Protein AF-A0A954EPR2-F1 (afdb_monomer_lite)

Secondary structure (DSSP, 8-state):
----SSPPPP----S-SSTT---GGGGSPPP---SGGGG--SS--TTSTTPPPPPS--GGGSPPTT-EEEEE-TT--------TTEEEEEEE-TTS-EEEEEEETT----SHHHHHHTT---HHHHHHHHHSTTS-HHHHHHHHHTTSEE----TTGGGTT-----EETTSPP--EEEE--BTTB--HHHHHHHHHHHHHTT-SEEEE---SS-HHHHHHHHHHH-SS-EEE-THHHHTTTS-GGG--HHHHHHHHHHHHHHT--EEEE-TT--GGGGGGGTT-SS----HHHHHHHHHHHHHTS--HHHHTHHHHHHHHHHHTPEEEE--TT--SSGGGTT-HHHHHHHHHHHHHHHHHHHTT-

Structure (mmCIF, N/CA/C/O backbone):
data_AF-A0A954EPR2-F1
#
_entry.id   AF-A0A954EPR2-F1
#
loop_
_atom_site.group_PDB
_atom_site.id
_atom_site.type_symbol
_atom_site.label_atom_id
_atom_site.label_alt_id
_atom_site.label_comp_id
_atom_site.label_asym_id
_atom_site.label_entity_id
_atom_site.label_seq_id
_atom_site.pdbx_PDB_ins_code
_atom_site.Cartn_x
_atom_site.Cartn_y
_atom_site.Cartn_z
_atom_site.occupancy
_atom_site.B_iso_or_equiv
_atom_site.auth_seq_id
_atom_site.auth_comp_id
_atom_site.auth_asym_id
_atom_site.auth_atom_id
_atom_site.pdbx_PDB_model_num
ATOM 1 N N . MET A 1 1 ? -5.528 -16.527 45.894 1.00 43.06 1 MET A N 1
ATOM 2 C CA . MET A 1 1 ? -4.876 -16.824 44.602 1.00 43.06 1 MET A CA 1
ATOM 3 C C . MET A 1 1 ? -5.993 -16.858 43.582 1.00 43.06 1 MET A C 1
ATOM 5 O O . MET A 1 1 ? -6.905 -17.649 43.762 1.00 43.06 1 MET A O 1
ATOM 9 N N . SER A 1 2 ? -6.037 -15.880 42.674 1.00 43.12 2 SER A N 1
ATOM 10 C CA . SER A 1 2 ? -7.168 -15.699 41.757 1.00 43.12 2 SER A CA 1
ATOM 11 C C . SER A 1 2 ? -7.299 -16.907 40.839 1.00 43.12 2 SER A C 1
ATOM 13 O O . SER A 1 2 ? -6.321 -17.266 40.184 1.00 43.12 2 SER A O 1
ATOM 15 N N . ASP A 1 3 ? -8.498 -17.472 40.802 1.00 49.91 3 ASP A N 1
ATOM 16 C CA . ASP A 1 3 ? -8.952 -18.542 39.918 1.00 49.91 3 ASP A CA 1
ATOM 17 C C . ASP A 1 3 ? -8.968 -18.045 38.461 1.00 49.91 3 ASP A C 1
ATOM 19 O O . ASP A 1 3 ? -9.997 -17.653 37.915 1.00 49.91 3 ASP A O 1
ATOM 23 N N . ARG A 1 4 ? -7.780 -17.892 37.865 1.00 53.66 4 ARG A N 1
ATOM 24 C CA . ARG A 1 4 ? -7.638 -17.531 36.452 1.00 53.66 4 ARG A CA 1
ATOM 25 C C . ARG A 1 4 ? -7.641 -18.823 35.646 1.00 53.66 4 ARG A C 1
ATOM 27 O O . ARG A 1 4 ? -6.789 -19.678 35.858 1.00 53.66 4 ARG A O 1
ATOM 34 N N . SER A 1 5 ? -8.555 -18.918 34.684 1.00 72.25 5 SER A N 1
ATOM 35 C CA . SER A 1 5 ? -8.658 -20.014 33.710 1.00 72.25 5 SER A CA 1
ATOM 36 C C . SER A 1 5 ? -7.506 -20.059 32.697 1.00 72.25 5 SER A C 1
ATOM 38 O O . SER A 1 5 ? -7.493 -20.919 31.821 1.00 72.25 5 SER A O 1
ATOM 40 N N . TYR A 1 6 ? -6.543 -19.141 32.797 1.00 52.25 6 TYR A N 1
ATOM 41 C CA . TYR A 1 6 ? -5.406 -19.032 31.896 1.00 52.25 6 TYR A CA 1
ATOM 42 C C . TYR A 1 6 ? -4.107 -18.831 32.679 1.00 52.25 6 TYR A C 1
ATOM 44 O O . TYR A 1 6 ? -4.022 -18.022 33.609 1.00 52.25 6 TYR A O 1
ATOM 52 N N . ASN A 1 7 ? -3.070 -19.553 32.260 1.00 68.56 7 ASN A N 1
ATOM 53 C CA . ASN A 1 7 ? -1.699 -19.257 32.645 1.00 68.56 7 ASN A CA 1
ATOM 54 C C . ASN A 1 7 ? -1.190 -18.141 31.735 1.00 68.56 7 ASN A C 1
ATOM 56 O O . ASN A 1 7 ? -1.288 -18.249 30.513 1.00 68.56 7 ASN A O 1
ATOM 60 N N . LEU A 1 8 ? -0.648 -17.069 32.317 1.00 52.69 8 LEU A N 1
ATOM 61 C CA . LEU A 1 8 ? 0.082 -16.089 31.520 1.00 52.69 8 LEU A CA 1
ATOM 62 C C . LEU A 1 8 ? 1.270 -16.804 30.856 1.00 52.69 8 LEU A C 1
ATOM 64 O O . LEU A 1 8 ? 1.920 -17.614 31.530 1.00 52.69 8 LEU A O 1
ATOM 68 N N . PRO A 1 9 ? 1.575 -16.522 29.576 1.00 52.75 9 PRO A N 1
ATOM 69 C CA . PRO A 1 9 ? 2.817 -16.994 28.987 1.00 52.75 9 PRO A CA 1
ATOM 70 C C . PRO A 1 9 ? 3.978 -16.558 29.890 1.00 52.75 9 PRO A C 1
ATOM 72 O O . PRO A 1 9 ? 3.888 -15.495 30.522 1.00 52.75 9 PRO A O 1
ATOM 75 N N . PRO A 1 10 ? 5.045 -17.369 30.010 1.00 60.06 10 PRO A N 1
ATOM 76 C CA . PRO A 1 10 ? 6.206 -16.971 30.792 1.00 60.06 10 PRO A CA 1
ATOM 77 C C . PRO A 1 10 ? 6.622 -15.568 30.343 1.00 60.06 10 PRO A C 1
ATOM 79 O O . PRO A 1 10 ? 6.655 -15.305 29.139 1.00 60.06 10 PRO A O 1
ATOM 82 N N . LEU A 1 11 ? 6.885 -14.665 31.300 1.00 52.88 11 LEU A N 1
ATOM 83 C CA . LEU A 1 11 ? 7.509 -13.370 31.011 1.00 52.88 11 LEU A CA 1
ATOM 84 C C . LEU A 1 11 ? 8.658 -13.658 30.057 1.00 52.88 11 LEU A C 1
ATOM 86 O O . LEU A 1 11 ? 9.550 -14.422 30.436 1.00 52.88 11 LEU A O 1
ATOM 90 N N . GLY A 1 12 ? 8.543 -13.154 28.821 1.00 50.31 12 GLY A N 1
ATOM 91 C CA . GLY A 1 12 ? 9.412 -13.547 27.719 1.00 50.31 12 GLY A CA 1
ATOM 92 C C . GLY A 1 12 ? 10.843 -13.546 28.218 1.00 50.31 12 GLY A C 1
ATOM 93 O O . GLY A 1 12 ? 11.347 -12.498 28.626 1.00 50.31 12 GLY A O 1
ATOM 94 N N . GLN A 1 13 ? 11.461 -14.729 28.296 1.00 48.12 13 GLN A N 1
ATOM 95 C CA . GLN A 1 13 ? 12.874 -14.766 28.621 1.00 48.12 13 GLN A CA 1
ATOM 96 C C . GLN A 1 13 ? 13.561 -13.918 27.561 1.00 48.12 13 GLN A C 1
ATOM 98 O O . GLN A 1 13 ? 13.267 -14.054 26.372 1.00 48.12 13 GLN A O 1
ATOM 103 N N . ASN A 1 14 ? 14.394 -12.984 28.016 1.00 47.38 14 ASN A N 1
ATOM 104 C CA . ASN A 1 14 ? 15.185 -12.139 27.141 1.00 47.38 14 ASN A CA 1
ATOM 105 C C . ASN A 1 14 ? 15.824 -13.036 26.061 1.00 47.38 14 ASN A C 1
ATOM 107 O O . ASN A 1 14 ? 16.575 -13.938 26.443 1.00 47.38 14 ASN A O 1
ATOM 111 N N . PRO A 1 15 ? 15.528 -12.839 24.759 1.00 48.94 15 PRO A N 1
ATOM 112 C CA . PRO A 1 15 ? 16.002 -13.741 23.711 1.00 48.94 15 PRO A CA 1
ATOM 113 C C . PRO A 1 15 ? 17.533 -13.839 23.671 1.00 48.94 15 PRO A C 1
ATOM 115 O O . PRO A 1 15 ? 18.048 -14.851 23.218 1.00 48.94 15 PRO A O 1
ATOM 118 N N . SER A 1 16 ? 18.249 -12.830 24.192 1.00 45.00 16 SER A N 1
ATOM 119 C CA . SER A 1 16 ? 19.454 -12.909 25.039 1.00 45.00 16 SER A CA 1
ATOM 120 C C . SER A 1 16 ? 20.051 -11.495 25.167 1.00 45.00 16 SER A C 1
ATOM 122 O O . SER A 1 16 ? 19.953 -10.694 24.243 1.00 45.00 16 SER A O 1
ATOM 124 N N . SER A 1 17 ? 20.735 -11.175 26.272 1.00 49.69 17 SER A N 1
ATOM 125 C CA . SER A 1 17 ? 21.516 -9.928 26.422 1.00 49.69 17 SER A CA 1
ATOM 126 C C . SER A 1 17 ? 22.938 -10.015 25.844 1.00 49.69 17 SER A C 1
ATOM 128 O O . SER A 1 17 ? 23.772 -9.148 26.096 1.00 49.69 17 SER A O 1
ATOM 130 N N . THR A 1 18 ? 23.247 -11.098 25.136 1.00 53.88 18 THR A N 1
ATOM 131 C CA . THR A 1 18 ? 24.548 -11.376 24.522 1.00 53.88 18 THR A CA 1
ATOM 132 C C . THR A 1 18 ? 24.428 -11.389 23.001 1.00 53.88 18 THR A C 1
ATOM 134 O O . THR A 1 18 ? 23.374 -11.721 22.458 1.00 53.88 18 THR A O 1
ATOM 137 N N . ALA A 1 19 ? 25.523 -11.078 22.303 1.00 50.53 19 ALA A N 1
ATOM 138 C CA . ALA A 1 19 ? 25.584 -11.076 20.838 1.00 50.53 19 ALA A CA 1
ATOM 139 C C . ALA A 1 19 ? 25.282 -12.447 20.190 1.00 50.53 19 ALA A C 1
ATOM 141 O O . ALA A 1 19 ? 25.015 -12.506 18.997 1.00 50.53 19 ALA A O 1
ATOM 142 N N . ALA A 1 20 ? 25.308 -13.536 20.969 1.00 52.31 20 ALA A N 1
ATOM 143 C CA . ALA A 1 20 ? 24.961 -14.892 20.539 1.00 52.31 20 ALA A CA 1
ATOM 144 C C . ALA A 1 20 ? 23.462 -15.229 20.703 1.00 52.31 20 ALA A C 1
ATOM 146 O O . ALA A 1 20 ? 23.049 -16.352 20.424 1.00 52.31 20 ALA A O 1
ATOM 147 N N . GLY A 1 21 ? 22.653 -14.284 21.192 1.00 47.12 21 GLY A N 1
ATOM 148 C CA . GLY A 1 21 ? 21.218 -14.465 21.379 1.00 47.12 21 GLY A CA 1
ATOM 149 C C . GLY A 1 21 ? 20.458 -14.532 20.072 1.00 47.12 21 GLY A C 1
ATOM 150 O O . GLY A 1 21 ? 20.539 -13.610 19.261 1.00 47.12 21 GLY A O 1
ATOM 151 N N . THR A 1 22 ? 19.680 -15.592 19.887 1.00 48.22 22 THR A N 1
ATOM 152 C CA . THR A 1 22 ? 18.808 -15.726 18.729 1.00 48.22 22 THR A CA 1
ATOM 153 C C . THR A 1 22 ? 17.610 -14.783 18.872 1.00 48.22 22 THR A C 1
ATOM 155 O O . THR A 1 22 ? 16.728 -14.969 19.706 1.00 48.22 22 THR A O 1
ATOM 158 N N . THR A 1 23 ? 17.566 -13.731 18.055 1.00 46.56 23 THR A N 1
ATOM 159 C CA . THR A 1 23 ? 16.334 -12.955 17.841 1.00 46.56 23 THR A CA 1
ATOM 160 C C . THR A 1 23 ? 15.513 -13.644 16.747 1.00 46.56 23 THR A C 1
ATOM 162 O O . THR A 1 23 ? 16.101 -14.266 15.872 1.00 46.56 23 THR A O 1
ATOM 165 N N . PRO A 1 24 ? 14.178 -13.547 16.691 1.00 46.62 24 PRO A N 1
ATOM 166 C CA . PRO A 1 24 ? 13.404 -14.140 15.590 1.00 46.62 24 PRO A CA 1
ATOM 167 C C . PRO A 1 24 ? 13.909 -13.757 14.180 1.00 46.62 24 PRO A C 1
ATOM 169 O O . PRO A 1 24 ? 13.748 -14.522 13.235 1.00 46.62 24 PRO A O 1
ATOM 172 N N . GLY A 1 25 ? 14.600 -12.615 14.044 1.00 45.09 25 GLY A N 1
ATOM 173 C CA . GLY A 1 25 ? 15.249 -12.179 12.804 1.00 45.09 25 GLY A CA 1
ATOM 174 C C . GLY A 1 25 ? 16.546 -12.910 12.425 1.00 45.09 25 GLY A C 1
ATOM 175 O O . GLY A 1 25 ? 16.956 -12.819 11.273 1.00 45.09 25 GLY A O 1
ATOM 176 N N . CYS A 1 26 ? 17.190 -13.657 13.329 1.00 47.97 26 CYS A N 1
ATOM 177 C CA . CYS A 1 26 ? 18.435 -14.381 13.022 1.00 47.97 26 CYS A CA 1
ATOM 178 C C . CYS A 1 26 ? 18.228 -15.682 12.230 1.00 47.97 26 CYS A C 1
ATOM 180 O O . CYS A 1 26 ? 19.197 -16.315 11.826 1.00 47.97 26 CYS A O 1
ATOM 182 N N . PHE A 1 27 ? 16.972 -16.048 11.975 1.00 51.91 27 PHE A N 1
ATOM 183 C CA . PHE A 1 27 ? 16.603 -17.236 11.215 1.00 51.91 27 PHE A CA 1
ATOM 184 C C . PHE A 1 27 ? 16.180 -16.938 9.771 1.00 51.91 27 PHE A C 1
ATOM 186 O O . PHE A 1 27 ? 15.892 -17.873 9.029 1.00 51.91 27 PHE A O 1
ATOM 193 N N . ALA A 1 28 ? 16.104 -15.667 9.365 1.00 60.56 28 ALA A N 1
ATOM 194 C CA . ALA A 1 28 ? 15.714 -15.303 8.009 1.00 60.56 28 ALA A CA 1
ATOM 195 C C . ALA A 1 28 ? 16.935 -15.295 7.080 1.00 60.56 28 ALA A C 1
ATOM 197 O O . ALA A 1 28 ? 17.893 -14.558 7.315 1.00 60.56 28 ALA A O 1
ATOM 198 N N . ASN A 1 29 ? 16.878 -16.062 5.989 1.00 67.69 29 ASN A N 1
ATOM 199 C CA . ASN A 1 29 ? 17.878 -15.964 4.926 1.00 67.69 29 ASN A CA 1
ATOM 200 C C . ASN A 1 29 ? 17.974 -14.529 4.386 1.00 67.69 29 ASN A C 1
ATOM 202 O O . ASN A 1 29 ? 16.982 -13.784 4.354 1.00 67.69 29 ASN A O 1
ATOM 206 N N . ALA A 1 30 ? 19.163 -14.156 3.904 1.00 73.56 30 ALA A N 1
ATOM 207 C CA . ALA A 1 30 ? 19.330 -12.945 3.107 1.00 73.56 30 ALA A CA 1
ATOM 208 C C . ALA A 1 30 ? 18.330 -12.944 1.930 1.00 73.56 30 ALA A C 1
ATOM 210 O O . ALA A 1 30 ? 18.002 -14.016 1.412 1.00 73.56 30 ALA A O 1
ATOM 211 N N . PRO A 1 31 ? 17.806 -11.776 1.518 1.00 77.88 31 PRO A N 1
ATOM 212 C CA . PRO A 1 31 ? 16.917 -11.708 0.365 1.00 77.88 31 PRO A CA 1
ATOM 213 C C . PRO A 1 31 ? 17.643 -12.220 -0.886 1.00 77.88 31 PRO A C 1
ATOM 215 O O . PRO A 1 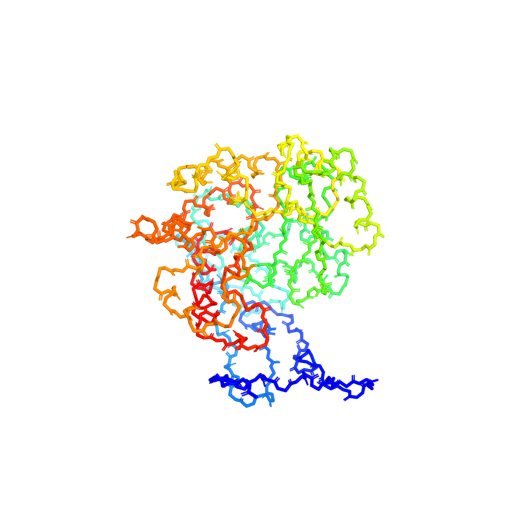31 ? 18.770 -11.812 -1.171 1.00 77.88 31 PRO A O 1
ATOM 218 N N . GLN A 1 32 ? 16.989 -13.097 -1.646 1.00 86.06 32 GLN A N 1
ATOM 219 C CA . GLN A 1 32 ? 17.457 -13.497 -2.969 1.00 86.06 32 GLN A CA 1
ATOM 220 C C . GLN A 1 32 ? 16.925 -12.494 -3.994 1.00 86.06 32 GLN A C 1
ATOM 222 O O . GLN A 1 32 ? 15.725 -12.447 -4.248 1.00 86.06 32 GLN A O 1
ATOM 227 N N . ILE A 1 33 ? 17.816 -11.684 -4.565 1.00 88.75 33 ILE A N 1
ATOM 228 C CA . ILE A 1 33 ? 17.453 -10.680 -5.570 1.00 88.75 33 ILE A CA 1
ATOM 229 C C . ILE A 1 33 ? 17.433 -11.362 -6.938 1.00 88.75 33 ILE A C 1
ATOM 231 O O . ILE A 1 33 ? 18.482 -11.582 -7.544 1.00 88.75 33 ILE A O 1
ATOM 235 N N . ALA A 1 34 ? 16.240 -11.716 -7.402 1.00 89.00 34 ALA A N 1
ATOM 236 C CA . ALA A 1 34 ? 16.017 -12.334 -8.703 1.00 89.00 34 ALA A CA 1
ATOM 237 C C . ALA A 1 34 ? 14.604 -12.001 -9.208 1.00 89.00 34 ALA A C 1
ATOM 239 O O . ALA A 1 34 ? 13.672 -11.914 -8.401 1.00 89.00 34 ALA A O 1
ATOM 240 N N . PRO A 1 35 ? 14.406 -11.831 -10.525 1.00 86.44 35 PRO A N 1
ATOM 241 C CA . PRO A 1 35 ? 13.080 -11.584 -11.068 1.00 86.44 35 PRO A CA 1
ATOM 242 C C . PRO A 1 35 ? 12.131 -12.763 -10.817 1.00 86.44 35 PRO A C 1
ATOM 244 O O . PRO A 1 35 ? 12.538 -13.914 -10.650 1.00 86.44 35 PRO A O 1
ATOM 247 N N . GLY A 1 36 ? 10.831 -12.467 -10.794 1.00 84.69 36 GLY A N 1
ATOM 248 C CA . GLY A 1 36 ? 9.792 -13.494 -10.753 1.00 84.69 36 GLY A CA 1
ATOM 249 C C . GLY A 1 36 ? 9.893 -14.423 -9.540 1.00 84.69 36 GLY A C 1
ATOM 250 O O . GLY A 1 36 ? 10.181 -13.990 -8.425 1.00 84.69 36 GLY A O 1
ATOM 251 N N . VAL A 1 37 ? 9.604 -15.705 -9.751 1.00 85.38 37 VAL A N 1
ATOM 252 C CA . VAL A 1 37 ? 9.431 -16.704 -8.687 1.00 85.38 37 VAL A CA 1
ATOM 253 C C . VAL A 1 37 ? 10.751 -17.020 -7.976 1.00 85.38 37 VAL A C 1
ATOM 255 O O . VAL A 1 37 ? 10.728 -17.363 -6.800 1.00 85.38 37 VAL A O 1
ATOM 258 N N . GLU A 1 38 ? 11.911 -16.835 -8.605 1.00 87.06 38 GLU A N 1
ATOM 259 C CA . GLU A 1 38 ? 13.212 -17.105 -7.971 1.00 87.06 38 GLU A CA 1
ATOM 260 C C . GLU A 1 38 ? 13.544 -16.140 -6.823 1.00 87.06 38 GLU A C 1
ATOM 262 O O . GLU A 1 38 ? 14.226 -16.522 -5.876 1.00 87.06 38 GLU A O 1
ATOM 267 N N . GLY A 1 39 ? 12.992 -14.922 -6.831 1.00 84.25 39 GLY A N 1
ATOM 268 C CA . GLY A 1 39 ? 13.126 -13.965 -5.724 1.00 84.25 39 GLY A CA 1
ATOM 269 C C . GLY A 1 39 ? 12.098 -14.129 -4.593 1.00 84.25 39 GLY A C 1
ATOM 270 O O . GLY A 1 39 ? 12.036 -13.297 -3.692 1.00 84.25 39 GLY A O 1
ATOM 271 N N . ARG A 1 40 ? 11.257 -15.176 -4.607 1.00 81.50 40 ARG A N 1
ATOM 272 C CA . ARG A 1 40 ? 10.108 -15.363 -3.685 1.00 81.50 40 ARG A CA 1
ATOM 273 C C . ARG A 1 40 ? 10.440 -15.495 -2.194 1.00 81.50 40 ARG A C 1
ATOM 275 O O . ARG A 1 40 ? 9.525 -15.551 -1.376 1.00 81.50 40 ARG A O 1
ATOM 282 N N . TYR A 1 41 ? 11.713 -15.591 -1.824 1.00 75.44 41 TYR A N 1
ATOM 283 C CA . TYR A 1 41 ? 12.172 -15.947 -0.477 1.00 75.44 41 TYR A CA 1
ATOM 284 C C . TYR A 1 41 ? 12.057 -14.783 0.519 1.00 75.44 41 TYR A C 1
ATOM 286 O O . TYR A 1 41 ? 13.036 -14.332 1.116 1.00 75.44 41 TYR A O 1
ATOM 294 N N . THR A 1 42 ? 10.840 -14.276 0.717 1.00 61.69 42 THR A N 1
ATOM 295 C CA . THR A 1 42 ? 10.574 -13.141 1.601 1.00 61.69 42 THR A CA 1
ATOM 296 C C . THR A 1 42 ? 10.701 -13.536 3.076 1.00 61.69 42 THR A C 1
ATOM 298 O O . THR A 1 42 ? 11.315 -12.807 3.834 1.00 61.69 42 THR A O 1
ATOM 301 N N . PHE A 1 43 ? 10.283 -14.725 3.503 1.00 59.91 43 PHE A N 1
ATOM 302 C CA . PHE A 1 43 ? 10.531 -15.209 4.870 1.00 59.91 43 PHE A CA 1
ATOM 303 C C . PHE A 1 43 ? 10.821 -16.707 4.856 1.00 59.91 43 PHE A C 1
ATOM 305 O O . PHE A 1 43 ? 9.941 -17.522 5.100 1.00 59.91 43 PHE A O 1
ATOM 312 N N . SER A 1 44 ? 12.063 -17.086 4.558 1.00 55.66 44 SER A N 1
ATOM 313 C CA . SER A 1 44 ? 12.506 -18.466 4.750 1.00 55.66 44 SER A CA 1
ATOM 314 C C . SER A 1 44 ? 13.383 -18.543 5.993 1.00 55.66 44 SER A C 1
ATOM 316 O O . SER A 1 44 ? 14.490 -17.998 5.999 1.00 55.66 44 SER A O 1
ATOM 318 N N . SER A 1 45 ? 12.889 -19.247 7.009 1.00 61.50 45 SER A N 1
ATOM 319 C CA . SER A 1 45 ? 13.751 -19.957 7.945 1.00 61.50 45 SER A CA 1
ATOM 320 C C . SER A 1 45 ? 13.709 -21.433 7.562 1.00 61.50 45 SER A C 1
ATOM 322 O O . SER A 1 45 ? 12.826 -22.145 8.041 1.00 61.50 45 SER A O 1
ATOM 324 N N . PRO A 1 46 ? 14.601 -21.891 6.662 1.00 56.41 46 PRO A N 1
ATOM 325 C CA . PRO A 1 46 ? 14.597 -23.284 6.209 1.00 56.41 46 PRO A CA 1
ATOM 326 C C . PRO A 1 46 ? 14.809 -24.271 7.368 1.00 56.41 46 PRO A C 1
ATOM 328 O O . PRO A 1 46 ? 14.439 -25.436 7.263 1.00 56.41 46 PRO A O 1
ATOM 331 N N . ASP A 1 47 ? 15.349 -23.785 8.489 1.00 57.66 47 ASP A N 1
ATOM 332 C CA . ASP A 1 47 ? 15.670 -24.584 9.667 1.00 57.66 47 ASP A CA 1
ATOM 333 C C . ASP A 1 47 ? 14.559 -24.600 10.729 1.00 57.66 47 ASP A C 1
ATOM 335 O O . ASP A 1 47 ? 14.718 -25.266 11.752 1.00 57.66 47 ASP A O 1
ATOM 339 N N . THR A 1 48 ? 13.441 -23.884 10.534 1.00 61.47 48 THR A N 1
ATOM 340 C CA . THR A 1 48 ? 12.329 -23.893 11.500 1.00 61.47 48 THR A CA 1
ATOM 341 C C . THR A 1 48 ? 11.344 -25.022 11.165 1.00 61.47 48 THR A C 1
ATOM 343 O O . THR A 1 48 ? 10.649 -24.944 10.146 1.00 61.47 48 THR A O 1
ATOM 346 N N . PRO A 1 49 ? 11.221 -26.065 12.012 1.00 60.03 49 PRO A N 1
ATOM 347 C CA . PRO A 1 49 ? 10.305 -27.173 11.760 1.00 60.03 49 PRO A CA 1
ATOM 348 C C . PRO A 1 49 ? 8.856 -26.693 11.627 1.00 60.03 49 PRO A C 1
ATOM 350 O O . PRO A 1 49 ? 8.357 -25.969 12.485 1.00 60.03 49 PRO A O 1
ATOM 353 N N . GLY A 1 50 ? 8.169 -27.129 10.569 1.00 67.06 50 GLY A N 1
ATOM 354 C CA . GLY A 1 50 ? 6.766 -26.784 10.326 1.00 67.06 50 GLY A CA 1
ATOM 355 C C . GLY A 1 50 ? 6.534 -25.424 9.660 1.00 67.06 50 GLY A C 1
ATOM 356 O O . GLY A 1 50 ? 5.374 -25.057 9.475 1.00 67.06 50 GLY A O 1
ATOM 357 N N . MET A 1 51 ? 7.588 -24.692 9.272 1.00 68.00 51 MET A N 1
ATOM 358 C CA . MET A 1 51 ? 7.415 -23.514 8.420 1.00 68.00 51 MET A CA 1
ATOM 359 C C . MET A 1 51 ? 6.882 -23.922 7.040 1.00 68.00 51 MET A C 1
ATOM 361 O O . MET A 1 51 ? 7.381 -24.888 6.458 1.00 68.00 51 MET A O 1
ATOM 365 N N . PRO A 1 52 ? 5.882 -23.205 6.501 1.00 69.62 52 PRO A N 1
ATOM 366 C CA . PRO A 1 52 ? 5.413 -23.440 5.146 1.00 69.62 52 PRO A CA 1
ATOM 367 C C . PRO A 1 52 ? 6.506 -23.098 4.130 1.00 69.62 52 PRO A C 1
ATOM 369 O O . PRO A 1 52 ? 7.307 -22.182 4.333 1.00 69.62 52 PRO A O 1
ATOM 372 N N . GLU A 1 53 ? 6.500 -23.821 3.012 1.00 76.19 53 GLU A N 1
ATOM 373 C CA . GLU A 1 53 ? 7.369 -23.517 1.878 1.00 76.19 53 GLU A CA 1
ATOM 374 C C . GLU A 1 53 ? 7.084 -22.108 1.324 1.00 76.19 53 GLU A C 1
ATOM 376 O O . GLU A 1 53 ? 5.933 -21.652 1.349 1.00 76.19 53 GLU A O 1
ATOM 381 N N . PRO A 1 54 ? 8.098 -21.414 0.776 1.00 79.06 54 PRO A N 1
ATOM 382 C CA . PRO A 1 54 ? 7.893 -20.150 0.082 1.00 79.06 54 PRO A CA 1
ATOM 383 C C . PRO A 1 54 ? 6.851 -20.279 -1.037 1.00 79.06 54 PRO A C 1
ATOM 385 O O . PRO A 1 54 ? 6.884 -21.227 -1.825 1.00 79.06 54 PRO A O 1
ATOM 388 N N . SER A 1 55 ? 5.958 -19.291 -1.142 1.00 82.81 55 SER A N 1
ATOM 389 C CA . SER A 1 55 ? 4.913 -19.248 -2.174 1.00 82.81 55 SER A CA 1
ATOM 390 C C . SER A 1 55 ? 5.504 -19.377 -3.576 1.00 82.81 55 SER A C 1
ATOM 392 O O . SER A 1 55 ? 6.313 -18.549 -3.985 1.00 82.81 55 SER A O 1
ATOM 394 N N . SER A 1 56 ? 5.036 -20.350 -4.359 1.00 86.81 56 SER A N 1
ATOM 395 C CA . SER A 1 56 ? 5.386 -20.467 -5.781 1.00 86.81 56 SER A CA 1
ATOM 396 C C . SER A 1 56 ? 4.790 -19.358 -6.653 1.00 86.81 56 SER A C 1
ATOM 398 O O . SER A 1 56 ? 5.132 -19.272 -7.829 1.00 86.81 56 SER A O 1
ATOM 400 N N . LYS A 1 57 ? 3.911 -18.524 -6.087 1.00 89.75 57 LYS A N 1
ATOM 401 C CA . LYS A 1 57 ? 3.258 -17.406 -6.766 1.00 89.75 57 LYS A CA 1
ATOM 402 C C . LYS A 1 57 ? 3.888 -16.068 -6.396 1.00 89.75 57 LYS A C 1
ATOM 404 O O . LYS A 1 57 ? 4.322 -15.865 -5.260 1.00 89.75 57 LYS A O 1
ATOM 409 N N . THR A 1 58 ? 3.847 -15.139 -7.340 1.00 91.50 58 THR A N 1
ATOM 410 C CA . THR A 1 58 ? 4.203 -13.721 -7.196 1.00 91.50 58 THR A CA 1
ATOM 411 C C . THR A 1 58 ? 3.081 -12.852 -7.759 1.00 91.50 58 THR A C 1
ATOM 413 O O . THR A 1 58 ? 2.105 -13.373 -8.295 1.00 91.50 58 THR A O 1
ATOM 416 N N . ALA A 1 59 ? 3.224 -11.526 -7.732 1.00 94.31 59 ALA A N 1
ATOM 417 C CA . ALA A 1 59 ? 2.256 -10.650 -8.388 1.00 94.31 59 ALA A CA 1
ATOM 418 C C . ALA A 1 59 ? 2.082 -10.953 -9.892 1.00 94.31 59 ALA A C 1
ATOM 420 O O . ALA A 1 59 ? 1.046 -10.624 -10.460 1.00 94.31 59 ALA A O 1
ATOM 421 N N . TRP A 1 60 ? 3.042 -11.606 -10.554 1.00 95.25 60 TRP A N 1
ATOM 422 C CA . TRP A 1 60 ? 2.899 -12.033 -11.952 1.00 95.25 60 TRP A CA 1
ATOM 423 C C . TRP A 1 60 ? 1.803 -13.080 -12.187 1.00 95.25 60 TRP A C 1
ATOM 425 O O . TRP A 1 60 ? 1.342 -13.211 -13.316 1.00 95.25 60 TRP A O 1
ATOM 435 N N . ASP A 1 61 ? 1.357 -13.787 -11.149 1.00 95.50 61 ASP A N 1
ATOM 436 C CA . ASP A 1 61 ? 0.241 -14.742 -11.213 1.00 95.50 61 ASP A CA 1
ATOM 437 C C . ASP A 1 61 ? -1.131 -14.055 -11.070 1.00 95.50 61 ASP A C 1
ATOM 439 O O . ASP A 1 61 ? -2.180 -14.681 -11.230 1.00 95.50 61 ASP A O 1
ATOM 443 N N . PHE A 1 62 ? -1.125 -12.754 -10.774 1.00 96.62 62 PHE A N 1
ATOM 444 C CA . PHE A 1 62 ? -2.295 -11.939 -10.456 1.00 96.62 62 PHE A CA 1
ATOM 445 C C . PHE A 1 62 ? -2.306 -10.678 -11.324 1.00 96.62 62 PHE A C 1
ATOM 447 O O . PHE A 1 62 ? -2.248 -9.548 -10.836 1.00 96.62 62 PHE A O 1
ATOM 454 N N . LEU A 1 63 ? -2.308 -10.889 -12.641 1.00 96.62 63 LEU A N 1
ATOM 455 C CA . LEU A 1 63 ? -2.326 -9.815 -13.631 1.00 96.62 63 LEU A CA 1
ATOM 456 C C . LEU A 1 63 ? -3.727 -9.208 -13.795 1.00 96.62 63 LEU A C 1
ATOM 458 O O . LEU A 1 63 ? -4.720 -9.897 -13.540 1.00 96.62 63 LEU A O 1
ATOM 462 N N . PRO A 1 64 ? -3.823 -7.945 -14.249 1.00 96.12 64 PRO A N 1
ATOM 463 C CA . PRO A 1 64 ? -5.103 -7.354 -14.608 1.00 96.12 64 PRO A CA 1
ATOM 464 C C . PRO A 1 64 ? -5.824 -8.098 -15.729 1.00 96.12 64 PRO A C 1
ATOM 466 O O . PRO A 1 64 ? -5.222 -8.826 -16.519 1.00 96.12 64 PRO A O 1
ATOM 469 N N . GLU A 1 65 ? -7.138 -7.906 -15.810 1.00 93.12 65 GLU A N 1
ATOM 470 C CA . GLU A 1 65 ? -7.954 -8.531 -16.848 1.00 93.12 65 GLU A CA 1
ATOM 471 C C . GLU A 1 65 ? -7.445 -8.166 -18.256 1.00 93.12 65 GLU A C 1
ATOM 473 O O . GLU A 1 65 ? -7.101 -7.018 -18.542 1.00 93.12 65 GLU A O 1
ATOM 478 N N . GLY A 1 66 ? -7.357 -9.169 -19.134 1.00 92.25 66 GLY A N 1
ATOM 479 C CA . GLY A 1 66 ? -6.840 -9.021 -20.498 1.00 92.25 66 GLY A CA 1
ATOM 480 C C . GLY A 1 66 ? -5.312 -9.006 -20.616 1.00 92.25 66 GLY A C 1
ATOM 481 O O . GLY A 1 66 ? -4.797 -9.049 -21.734 1.00 92.25 66 GLY A O 1
ATOM 482 N N . TRP A 1 67 ? -4.577 -8.991 -19.498 1.00 95.38 67 TRP A N 1
ATOM 483 C CA . TRP A 1 67 ? -3.121 -9.069 -19.526 1.00 95.38 67 TRP A CA 1
ATOM 484 C C . TRP A 1 67 ? -2.629 -10.506 -19.650 1.00 95.38 67 TRP A C 1
ATOM 486 O O . TRP A 1 67 ? -3.162 -11.435 -19.044 1.00 95.38 67 TRP A O 1
ATOM 496 N N . VAL A 1 68 ? -1.537 -10.672 -20.388 1.00 93.56 68 VAL A N 1
ATOM 497 C CA . VAL A 1 68 ? -0.812 -11.938 -20.521 1.00 93.56 68 VAL A CA 1
ATOM 498 C C . VAL A 1 68 ? 0.677 -11.705 -20.306 1.00 93.56 68 VAL A C 1
ATOM 500 O O . VAL A 1 68 ? 1.199 -10.652 -20.666 1.00 93.56 68 VAL A O 1
ATOM 503 N N . SER A 1 69 ? 1.388 -12.676 -19.735 1.00 93.06 69 SER A N 1
ATOM 504 C CA . SER A 1 69 ? 2.842 -12.599 -19.566 1.00 93.06 69 SER A CA 1
ATOM 505 C C . SER A 1 69 ? 3.510 -13.947 -19.807 1.00 93.06 69 SER A C 1
ATOM 507 O O . SER A 1 69 ? 2.929 -14.999 -19.545 1.00 93.06 69 SER A O 1
ATOM 509 N N . CYS A 1 70 ? 4.745 -13.908 -20.297 1.00 90.12 70 CYS A N 1
ATOM 510 C CA . CYS A 1 70 ? 5.622 -15.067 -20.380 1.00 90.12 70 CYS A CA 1
ATOM 511 C C . CYS A 1 70 ? 7.090 -14.665 -20.194 1.00 90.12 70 CYS A C 1
ATOM 513 O O . CYS A 1 70 ? 7.467 -13.505 -20.379 1.00 90.12 70 CYS A O 1
ATOM 515 N N . GLU A 1 71 ? 7.927 -15.648 -19.881 1.00 88.81 71 GLU A N 1
ATOM 516 C CA . GLU A 1 71 ? 9.366 -15.484 -19.675 1.00 88.81 71 GLU A CA 1
ATOM 517 C C . GLU A 1 71 ? 10.154 -16.443 -20.579 1.00 88.81 71 GLU A C 1
ATOM 519 O O . GLU A 1 71 ? 9.717 -17.566 -20.844 1.00 88.81 71 GLU A O 1
ATOM 524 N N . PHE A 1 72 ? 11.309 -15.993 -21.070 1.00 86.38 72 PHE A N 1
ATOM 525 C CA . PHE A 1 72 ? 12.223 -16.766 -21.907 1.00 86.38 72 PHE A CA 1
ATOM 526 C C . PHE A 1 72 ? 13.669 -16.613 -21.426 1.00 86.38 72 PHE A C 1
ATOM 528 O O . PHE A 1 72 ? 14.066 -15.566 -20.912 1.00 86.38 72 PHE A O 1
ATOM 535 N N . ALA A 1 73 ? 14.479 -17.649 -21.653 1.00 83.25 73 ALA A N 1
ATOM 536 C CA . ALA A 1 73 ? 15.907 -17.626 -21.354 1.00 83.25 73 ALA A CA 1
ATOM 537 C C . ALA A 1 73 ? 16.657 -16.544 -22.160 1.00 83.25 73 ALA A C 1
ATOM 539 O O . ALA A 1 73 ? 16.231 -16.142 -23.246 1.00 83.25 73 ALA A O 1
ATOM 540 N N . ALA A 1 74 ? 17.787 -16.079 -21.619 1.00 76.06 74 ALA A N 1
ATOM 541 C CA . ALA A 1 74 ? 18.568 -14.954 -22.146 1.00 76.06 74 ALA A CA 1
ATOM 542 C C . ALA A 1 74 ? 19.029 -15.129 -23.610 1.00 76.06 74 ALA A C 1
ATOM 544 O O . ALA A 1 74 ? 19.162 -14.149 -24.344 1.00 76.06 74 ALA A O 1
ATOM 545 N N . ASP A 1 75 ? 19.251 -16.370 -24.042 1.00 73.38 75 ASP A N 1
ATOM 546 C CA . ASP A 1 75 ? 19.716 -16.767 -25.373 1.00 73.38 75 ASP A CA 1
ATOM 547 C C . ASP A 1 75 ? 18.584 -16.922 -26.406 1.00 73.38 75 ASP A C 1
ATOM 549 O O . ASP A 1 75 ? 18.841 -17.054 -27.606 1.00 73.38 75 ASP A O 1
ATOM 553 N N . VAL A 1 76 ? 17.320 -16.858 -25.974 1.00 69.62 76 VAL A N 1
ATOM 554 C CA . VAL A 1 76 ? 16.147 -17.110 -26.816 1.00 69.62 76 VAL A CA 1
ATOM 555 C C . VAL A 1 76 ? 15.374 -15.815 -27.070 1.00 69.62 76 VAL A C 1
ATOM 557 O O . VAL A 1 76 ? 14.413 -15.482 -26.379 1.00 69.62 76 VAL A O 1
ATOM 560 N N . LYS A 1 77 ? 15.730 -15.093 -28.142 1.00 60.50 77 LYS A N 1
ATOM 561 C CA . LYS A 1 77 ? 14.926 -13.956 -28.619 1.00 60.50 77 LYS A CA 1
ATOM 562 C C . LYS A 1 77 ? 13.772 -14.451 -29.494 1.00 60.50 77 LYS A C 1
ATOM 564 O O . LYS A 1 77 ? 13.928 -14.652 -30.697 1.00 60.50 77 LYS A O 1
ATOM 569 N N . ARG A 1 78 ? 12.600 -14.658 -28.892 1.00 68.12 78 ARG A N 1
ATOM 570 C CA . ARG A 1 78 ? 11.354 -14.967 -29.616 1.00 68.12 78 ARG A CA 1
ATOM 571 C C . ARG A 1 78 ? 10.554 -13.700 -29.887 1.00 68.12 78 ARG A C 1
ATOM 573 O O . ARG A 1 78 ? 10.520 -12.789 -29.061 1.00 68.12 78 ARG A O 1
ATOM 580 N N . ARG A 1 79 ? 9.889 -13.666 -31.045 1.00 68.31 79 ARG A N 1
ATOM 581 C CA . ARG A 1 79 ? 8.831 -12.692 -31.320 1.00 68.31 79 ARG A CA 1
ATOM 582 C C . ARG A 1 79 ? 7.635 -13.079 -30.454 1.00 68.31 79 ARG A C 1
ATOM 584 O O . ARG A 1 79 ? 7.081 -14.158 -30.640 1.00 68.31 79 ARG A O 1
ATOM 591 N N . PHE A 1 80 ? 7.303 -12.234 -29.488 1.00 75.88 80 PHE A N 1
ATOM 592 C CA . PHE A 1 80 ? 6.124 -12.415 -28.654 1.00 75.88 80 PHE A CA 1
ATOM 593 C C . PHE A 1 80 ? 4.872 -12.059 -29.457 1.00 75.88 80 PHE A C 1
ATOM 595 O O . PHE A 1 80 ? 4.804 -10.979 -30.045 1.00 75.88 80 PHE A O 1
ATOM 602 N N . ASP A 1 81 ? 3.917 -12.981 -29.507 1.00 77.38 81 ASP A N 1
ATOM 603 C CA . ASP A 1 81 ? 2.568 -12.706 -29.986 1.00 77.38 81 ASP A CA 1
ATOM 604 C C . ASP A 1 81 ? 1.725 -12.308 -28.774 1.00 77.38 81 ASP A C 1
ATOM 606 O O . ASP A 1 81 ? 1.434 -13.139 -27.914 1.00 77.38 81 ASP A O 1
ATOM 610 N N . SER A 1 82 ? 1.398 -11.020 -28.670 1.00 76.25 82 SER A N 1
ATOM 611 C CA . SER A 1 82 ? 0.595 -10.491 -27.567 1.00 76.25 82 SER A CA 1
ATOM 612 C C . SER A 1 82 ? -0.887 -10.863 -27.671 1.00 76.25 82 SER A C 1
ATOM 614 O O . SER A 1 82 ? -1.630 -10.587 -26.728 1.00 76.25 82 SER A O 1
ATOM 616 N N . GLY A 1 83 ? -1.309 -11.488 -28.777 1.00 73.31 83 GLY A N 1
ATOM 617 C CA . GLY A 1 83 ? -2.706 -11.726 -29.118 1.00 73.31 83 GLY A CA 1
ATOM 618 C C . GLY A 1 83 ? -3.359 -10.514 -29.790 1.00 73.31 83 GLY A C 1
ATOM 619 O O . GLY A 1 83 ? -2.904 -9.373 -29.652 1.00 73.31 83 GLY A O 1
ATOM 620 N N . GLU A 1 84 ? -4.437 -10.762 -30.536 1.00 74.25 84 GLU A N 1
ATOM 621 C CA . GLU A 1 84 ? -5.243 -9.700 -31.145 1.00 74.25 84 GLU A CA 1
ATOM 622 C C . GLU A 1 84 ? -5.829 -8.773 -30.069 1.00 74.25 84 GLU A C 1
ATOM 624 O O . GLU A 1 84 ? -6.359 -9.229 -29.060 1.00 74.25 84 GLU A O 1
ATOM 629 N N . GLY A 1 85 ? -5.740 -7.458 -30.289 1.00 76.81 85 GLY A N 1
ATOM 630 C CA . GLY A 1 85 ? -6.260 -6.450 -29.358 1.00 76.81 85 GLY A CA 1
ATOM 631 C C . GLY A 1 85 ? -5.301 -6.030 -28.239 1.00 76.81 85 GLY A C 1
ATOM 632 O O . GLY A 1 85 ? -5.625 -5.099 -27.503 1.00 76.81 85 GLY A O 1
ATOM 633 N N . ASN A 1 86 ? -4.111 -6.633 -28.149 1.00 85.81 86 ASN A N 1
ATOM 634 C CA . ASN A 1 86 ? -3.098 -6.287 -27.152 1.00 85.81 86 ASN A CA 1
ATOM 635 C C . ASN A 1 86 ? -1.900 -5.535 -27.748 1.00 85.81 86 ASN A C 1
ATOM 637 O O . ASN A 1 86 ? -1.465 -5.787 -28.872 1.00 85.81 86 ASN A O 1
ATOM 641 N N . GLN A 1 87 ? -1.317 -4.650 -26.944 1.00 87.75 87 GLN A N 1
ATOM 642 C CA . GLN A 1 87 ? -0.008 -4.050 -27.154 1.00 87.75 87 GLN A CA 1
ATOM 643 C C . GLN A 1 87 ? 1.061 -4.901 -26.454 1.00 87.75 87 GLN A C 1
ATOM 645 O O . GLN A 1 87 ? 1.000 -5.139 -25.248 1.00 87.75 87 GLN A O 1
ATOM 650 N N . GLY A 1 88 ? 2.038 -5.385 -27.224 1.00 89.94 88 GLY A N 1
ATOM 651 C CA . GLY A 1 88 ? 3.144 -6.193 -26.715 1.00 89.94 88 GLY A CA 1
ATOM 652 C C . GLY A 1 88 ? 4.303 -5.351 -26.177 1.00 89.94 88 GLY A C 1
ATOM 653 O O . GLY A 1 88 ? 4.792 -4.445 -26.852 1.00 89.94 88 GLY A O 1
ATOM 654 N N . HIS A 1 89 ? 4.784 -5.710 -24.99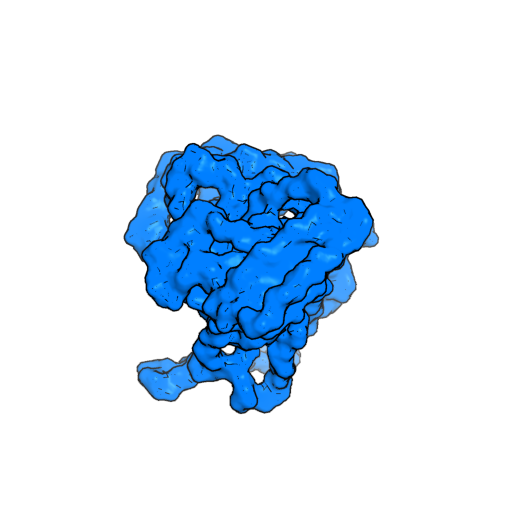3 1.00 93.06 89 HIS A N 1
ATOM 655 C CA . HIS A 1 89 ? 5.962 -5.166 -24.325 1.00 93.06 89 HIS A CA 1
ATOM 656 C C . HIS A 1 89 ? 6.980 -6.290 -24.137 1.00 93.06 89 HIS A C 1
ATOM 658 O O . HIS A 1 89 ? 6.623 -7.389 -23.716 1.00 93.06 89 HIS A O 1
ATOM 664 N N . GLN A 1 90 ? 8.250 -6.035 -24.449 1.00 92.56 90 GLN A N 1
ATOM 665 C CA . GLN A 1 90 ? 9.333 -7.004 -24.279 1.00 92.56 90 GLN A CA 1
ATOM 666 C C . GLN A 1 90 ? 10.558 -6.299 -23.708 1.00 92.56 90 GLN A C 1
ATOM 668 O O . GLN A 1 90 ? 11.026 -5.311 -24.273 1.00 92.56 90 GLN A O 1
ATOM 673 N N . PHE A 1 91 ? 11.086 -6.819 -22.604 1.00 94.38 91 PHE A N 1
ATOM 674 C CA . PHE A 1 91 ? 12.219 -6.225 -21.905 1.00 94.38 91 PHE A CA 1
ATOM 675 C C . PHE A 1 91 ? 13.101 -7.291 -21.256 1.00 94.38 91 PHE A C 1
ATOM 677 O O . PHE A 1 91 ? 12.661 -8.404 -20.966 1.00 94.38 91 PHE A O 1
ATOM 684 N N . GLN A 1 92 ? 14.365 -6.935 -21.043 1.00 94.75 92 GLN A N 1
ATOM 685 C CA . GLN A 1 92 ? 15.311 -7.776 -20.324 1.00 94.75 92 GLN A CA 1
ATOM 686 C C . GLN A 1 92 ? 15.182 -7.537 -18.812 1.00 94.75 92 GLN A C 1
ATOM 688 O O . GLN A 1 92 ? 15.086 -6.389 -18.362 1.00 94.75 92 GLN A O 1
ATOM 693 N N . GLN A 1 93 ? 15.159 -8.622 -18.044 1.00 95.69 93 GLN A N 1
ATOM 694 C CA . GLN A 1 93 ? 15.176 -8.644 -16.581 1.00 95.69 93 GLN A CA 1
ATOM 695 C C . GLN A 1 93 ? 16.609 -8.506 -16.051 1.00 95.69 93 GLN A C 1
ATOM 697 O O . GLN A 1 93 ? 17.578 -8.616 -16.804 1.00 95.69 93 GLN A O 1
ATOM 702 N N . ALA A 1 94 ? 16.759 -8.239 -14.758 1.00 94.94 94 ALA A N 1
ATOM 703 C CA . ALA A 1 94 ? 18.049 -7.992 -14.123 1.00 94.94 94 ALA A CA 1
ATOM 704 C C . ALA A 1 94 ? 19.022 -9.182 -14.204 1.00 94.94 94 ALA A C 1
ATOM 706 O O . ALA A 1 94 ? 20.234 -8.981 -14.207 1.00 94.94 94 ALA A O 1
ATOM 707 N N . ASP A 1 95 ? 18.508 -10.410 -14.292 1.00 93.62 95 ASP A N 1
ATOM 708 C CA . ASP A 1 95 ? 19.303 -11.635 -14.453 1.00 93.62 95 ASP A CA 1
ATOM 709 C C . ASP A 1 95 ? 19.641 -11.961 -15.924 1.00 93.62 95 ASP A C 1
ATOM 711 O O . ASP A 1 95 ? 20.283 -12.969 -16.217 1.00 93.62 95 ASP A O 1
ATOM 715 N N . GLY A 1 96 ? 19.211 -11.111 -16.861 1.00 92.31 96 GLY A N 1
ATOM 716 C CA . GLY A 1 96 ? 19.427 -11.271 -18.294 1.00 92.31 96 GLY A CA 1
ATOM 717 C C . GLY A 1 96 ? 18.338 -12.053 -19.033 1.00 92.31 96 GLY A C 1
ATOM 718 O O . GLY A 1 96 ? 18.358 -12.048 -20.269 1.00 92.31 96 GLY A O 1
ATOM 719 N N . THR A 1 97 ? 17.386 -12.682 -18.334 1.00 92.62 97 THR A N 1
ATOM 720 C CA . THR A 1 97 ? 16.217 -13.328 -18.956 1.00 92.62 97 THR A CA 1
ATOM 721 C C . THR A 1 97 ? 15.296 -12.295 -19.609 1.00 92.62 97 THR A C 1
ATOM 723 O O . THR A 1 97 ? 15.349 -11.100 -19.314 1.00 92.62 97 THR A O 1
ATOM 726 N N . TRP A 1 98 ? 14.449 -12.736 -20.537 1.00 92.50 98 TRP A N 1
ATOM 727 C CA . TRP A 1 98 ? 13.509 -11.865 -21.239 1.00 92.50 98 TRP A CA 1
ATOM 728 C C . TRP A 1 98 ? 12.096 -12.076 -20.729 1.00 92.50 98 TRP A C 1
ATOM 730 O O . TRP A 1 98 ? 11.599 -13.200 -20.726 1.00 92.50 98 TRP A O 1
ATOM 740 N N . ARG A 1 99 ? 11.409 -10.981 -20.409 1.00 93.81 99 ARG A N 1
ATOM 741 C CA . ARG A 1 99 ? 9.984 -10.996 -20.095 1.00 93.81 99 ARG A CA 1
ATOM 742 C C . ARG A 1 99 ? 9.191 -10.321 -21.199 1.00 93.81 99 ARG A C 1
ATOM 744 O O . ARG A 1 99 ? 9.609 -9.303 -21.754 1.00 93.81 99 ARG A O 1
ATOM 751 N N . CYS A 1 100 ? 8.052 -10.918 -21.528 1.00 93.38 100 CYS A N 1
ATOM 752 C CA . CYS A 1 100 ? 7.085 -10.351 -22.454 1.00 93.38 100 CYS A CA 1
ATOM 753 C C . CYS A 1 100 ? 5.736 -10.192 -21.758 1.00 93.38 100 CYS A C 1
ATOM 755 O O . CYS A 1 100 ? 5.342 -11.041 -20.953 1.00 93.38 100 CYS A O 1
ATOM 757 N N . VAL A 1 101 ? 5.047 -9.099 -22.064 1.00 95.00 101 VAL A N 1
ATOM 758 C CA . VAL A 1 101 ? 3.744 -8.752 -21.498 1.00 95.00 101 VAL A CA 1
ATOM 759 C C . VAL A 1 101 ? 2.849 -8.221 -22.607 1.00 95.00 101 VAL A C 1
ATOM 761 O O . VAL A 1 101 ? 3.263 -7.363 -23.380 1.00 95.00 101 VAL A O 1
ATOM 764 N N . GLY A 1 102 ? 1.637 -8.753 -22.723 1.00 94.81 102 GLY A N 1
ATOM 765 C CA . GLY A 1 102 ? 0.586 -8.208 -23.575 1.00 94.81 102 GLY A CA 1
ATOM 766 C C . GLY A 1 102 ? -0.424 -7.501 -22.690 1.00 94.81 102 GLY A C 1
ATOM 767 O O . GLY A 1 102 ? -1.040 -8.162 -21.862 1.00 94.81 102 GLY A O 1
ATOM 768 N N . ALA A 1 103 ? -0.565 -6.188 -22.843 1.00 95.50 103 ALA A N 1
ATOM 769 C CA . ALA A 1 103 ? -1.599 -5.397 -22.177 1.00 95.50 103 ALA A CA 1
ATOM 770 C C . ALA A 1 103 ? -2.652 -4.956 -23.210 1.00 95.50 103 ALA A C 1
ATOM 772 O O . ALA A 1 103 ? -2.303 -4.831 -24.386 1.00 95.50 103 ALA A O 1
ATOM 773 N N . PRO A 1 104 ? -3.912 -4.689 -22.821 1.00 94.12 104 PRO A N 1
ATOM 774 C CA . PRO A 1 104 ? -4.931 -4.190 -23.744 1.00 94.12 104 PRO A CA 1
ATOM 775 C C . PRO A 1 104 ? -4.457 -2.959 -24.528 1.00 94.12 104 PRO A C 1
ATOM 777 O O . PRO A 1 104 ? -3.810 -2.066 -23.975 1.00 94.12 104 PRO A O 1
ATOM 780 N N . ALA A 1 105 ? -4.762 -2.896 -25.827 1.00 91.12 105 ALA A N 1
ATOM 781 C CA . ALA A 1 105 ? -4.331 -1.788 -26.673 1.00 91.12 105 ALA A CA 1
ATOM 782 C C . ALA A 1 105 ? -4.797 -0.431 -26.114 1.00 91.12 105 ALA A C 1
ATOM 784 O O . ALA A 1 105 ? -5.966 -0.241 -25.783 1.00 91.12 105 ALA A O 1
ATOM 785 N N . GLY A 1 106 ? -3.870 0.528 -26.029 1.00 91.12 106 GLY A N 1
ATOM 786 C CA . GLY A 1 106 ? -4.140 1.862 -25.488 1.00 91.12 106 GLY A CA 1
ATOM 787 C C . GLY A 1 106 ? -4.055 1.966 -23.963 1.00 91.12 106 GLY A C 1
ATOM 788 O O . GLY A 1 106 ? -4.174 3.078 -23.448 1.00 91.12 106 GLY A O 1
ATOM 789 N N . PHE A 1 107 ? -3.799 0.865 -23.246 1.00 95.81 107 PHE A N 1
ATOM 790 C CA . PHE A 1 107 ? -3.568 0.893 -21.803 1.00 95.81 107 PHE A CA 1
ATOM 791 C C . PHE A 1 107 ? -2.442 1.872 -21.439 1.00 95.81 107 PHE A C 1
ATOM 793 O O . PHE A 1 107 ? -1.361 1.839 -22.028 1.00 95.81 107 PHE A O 1
ATOM 800 N N . GLN A 1 108 ? -2.694 2.735 -20.451 1.00 95.62 108 GLN A N 1
ATOM 801 C CA . GLN A 1 108 ? -1.701 3.663 -19.914 1.00 95.62 108 GLN A CA 1
ATOM 802 C C . GLN A 1 108 ? -1.378 3.284 -18.464 1.00 95.62 108 GLN A C 1
ATOM 804 O O . GLN A 1 108 ? -2.295 3.294 -17.630 1.00 95.62 108 GLN A O 1
ATOM 809 N N . PRO A 1 109 ? -0.110 2.947 -18.154 1.00 97.19 109 PRO A N 1
ATOM 810 C CA . PRO A 1 109 ? 0.303 2.719 -16.777 1.00 97.19 109 PRO A CA 1
ATOM 811 C C . PRO A 1 109 ? 0.197 4.018 -15.978 1.00 97.19 109 PRO A C 1
ATOM 813 O O . PRO A 1 109 ? 0.503 5.095 -16.492 1.00 97.19 109 PRO A O 1
ATOM 816 N N . ILE A 1 110 ? -0.256 3.897 -14.734 1.00 97.56 110 ILE A N 1
ATOM 817 C CA . ILE A 1 110 ? -0.279 4.987 -13.757 1.00 97.56 110 ILE A CA 1
ATOM 818 C C . ILE A 1 110 ? 0.612 4.626 -12.574 1.00 97.56 110 ILE A C 1
ATOM 820 O O . ILE A 1 110 ? 1.432 5.441 -12.167 1.00 97.56 110 ILE A O 1
ATOM 824 N N . THR A 1 111 ? 0.468 3.412 -12.042 1.00 98.81 111 THR A N 1
ATOM 825 C CA . THR A 1 111 ? 1.163 3.013 -10.814 1.00 98.81 111 THR A CA 1
ATOM 826 C C . THR A 1 111 ? 2.575 2.512 -11.080 1.00 98.81 111 THR A C 1
ATOM 828 O O . THR A 1 111 ? 2.871 1.983 -12.161 1.00 98.81 111 THR A O 1
ATOM 831 N N . GLN A 1 112 ? 3.452 2.584 -10.076 1.00 98.88 112 GLN A N 1
ATOM 832 C CA . GLN A 1 112 ? 4.790 1.984 -10.177 1.00 98.88 112 GLN A CA 1
ATOM 833 C C . GLN A 1 112 ? 4.724 0.484 -10.520 1.00 98.88 112 GLN A C 1
ATOM 835 O O . GLN A 1 112 ? 5.544 0.004 -11.305 1.00 98.88 112 GLN A O 1
ATOM 840 N N . LEU A 1 113 ? 3.726 -0.250 -10.008 1.00 98.69 113 LEU A N 1
ATOM 841 C CA . LEU A 1 113 ? 3.502 -1.665 -10.332 1.00 98.69 113 LEU A CA 1
ATOM 842 C C . LEU A 1 113 ? 3.202 -1.873 -11.824 1.00 98.69 113 LEU A C 1
ATOM 844 O O . LEU A 1 113 ? 3.763 -2.768 -12.460 1.00 98.69 113 LEU A O 1
ATOM 848 N N . GLU A 1 114 ? 2.338 -1.042 -12.404 1.00 98.62 114 GLU A N 1
ATOM 849 C CA . GLU A 1 114 ? 1.990 -1.109 -13.824 1.00 98.62 114 GLU A CA 1
ATOM 850 C C . GLU A 1 114 ? 3.166 -0.726 -14.717 1.00 98.62 114 GLU A C 1
ATOM 852 O O . GLU A 1 114 ? 3.472 -1.444 -15.672 1.00 98.62 114 GLU A O 1
ATOM 857 N N . HIS A 1 115 ? 3.869 0.363 -14.389 1.00 98.69 115 HIS A N 1
ATOM 858 C CA . HIS A 1 115 ? 5.088 0.751 -15.094 1.00 98.69 115 HIS A CA 1
ATOM 859 C C . HIS A 1 115 ? 6.118 -0.383 -15.073 1.00 98.69 115 HIS A C 1
ATOM 861 O O . HIS A 1 115 ? 6.637 -0.754 -16.131 1.00 98.69 115 HIS A O 1
ATOM 867 N N . ALA A 1 116 ? 6.351 -0.978 -13.902 1.00 98.62 116 ALA A N 1
ATOM 868 C CA . ALA A 1 116 ? 7.301 -2.065 -13.733 1.00 98.62 116 ALA A CA 1
ATOM 869 C C . ALA A 1 116 ? 6.930 -3.292 -14.573 1.00 98.62 116 ALA A C 1
ATOM 871 O O . ALA A 1 116 ? 7.781 -3.857 -15.266 1.00 98.62 116 ALA A O 1
ATOM 872 N N . ARG A 1 117 ? 5.647 -3.679 -14.570 1.00 98.00 117 ARG A N 1
ATOM 873 C CA . ARG A 1 117 ? 5.153 -4.827 -15.342 1.00 98.00 117 ARG A CA 1
ATOM 874 C C . ARG A 1 117 ? 5.223 -4.604 -16.853 1.00 98.00 117 ARG A C 1
ATOM 876 O O . ARG A 1 117 ? 5.410 -5.565 -17.589 1.00 98.00 117 ARG A O 1
ATOM 883 N N . LEU A 1 118 ? 5.148 -3.362 -17.325 1.00 97.56 118 LEU A N 1
ATOM 884 C CA . LEU A 1 118 ? 5.369 -3.021 -18.737 1.00 97.56 118 LEU A CA 1
ATOM 885 C C . LEU A 1 118 ? 6.854 -2.871 -19.108 1.00 97.56 118 LEU A C 1
ATOM 887 O O . LEU A 1 118 ? 7.170 -2.550 -20.255 1.00 97.56 118 LEU A O 1
ATOM 891 N N . GLY A 1 119 ? 7.766 -3.124 -18.165 1.00 97.62 119 GLY A N 1
ATOM 892 C CA . GLY A 1 119 ? 9.211 -3.071 -18.380 1.00 97.62 119 GLY A CA 1
ATOM 893 C C . GLY A 1 119 ? 9.830 -1.690 -18.215 1.00 97.62 119 GLY A C 1
ATOM 894 O O . GLY A 1 119 ? 11.044 -1.552 -18.395 1.00 97.62 119 GLY A O 1
ATOM 895 N N . ASN A 1 120 ? 9.027 -0.685 -17.864 1.00 98.44 120 ASN A N 1
ATOM 896 C CA . ASN A 1 120 ? 9.478 0.690 -17.718 1.00 98.44 120 ASN A CA 1
ATOM 897 C C . ASN A 1 120 ? 10.276 0.840 -16.421 1.00 98.44 120 ASN A C 1
ATOM 899 O O . ASN A 1 120 ? 9.847 0.385 -15.364 1.00 98.44 120 ASN A O 1
ATOM 903 N N . ILE A 1 121 ? 11.420 1.515 -16.506 1.00 98.75 121 ILE A N 1
ATOM 904 C CA . ILE A 1 121 ? 12.165 1.996 -15.342 1.00 98.75 121 ILE A CA 1
ATOM 905 C C . ILE A 1 121 ? 11.815 3.472 -15.195 1.00 98.75 121 ILE A C 1
ATOM 907 O O . ILE A 1 121 ? 12.147 4.280 -16.064 1.00 98.75 121 ILE A O 1
ATOM 911 N N . THR A 1 122 ? 11.099 3.807 -14.130 1.00 98.81 122 THR A N 1
ATOM 912 C CA . THR A 1 122 ? 10.645 5.173 -13.861 1.00 98.81 122 THR A CA 1
ATOM 913 C C . THR A 1 122 ? 11.758 6.018 -13.215 1.00 98.81 122 THR A C 1
ATOM 915 O O . THR A 1 122 ? 12.767 5.470 -12.738 1.00 98.81 122 THR A O 1
ATOM 918 N N . PRO A 1 123 ? 11.619 7.358 -13.181 1.00 98.75 123 PRO A N 1
ATOM 919 C CA . PRO A 1 123 ? 12.501 8.213 -12.389 1.00 98.75 123 PRO A CA 1
ATOM 920 C C . PRO A 1 123 ? 12.532 7.806 -10.911 1.00 98.75 123 PRO A C 1
ATOM 922 O O . PRO A 1 123 ? 13.605 7.794 -10.313 1.00 98.75 123 PRO A O 1
ATOM 925 N N . GLU A 1 124 ? 11.399 7.385 -10.344 1.00 98.81 124 GLU A N 1
ATOM 926 C CA . GLU A 1 124 ? 11.300 6.943 -8.952 1.00 98.81 124 GLU A CA 1
ATOM 927 C C . GLU A 1 124 ? 12.101 5.656 -8.713 1.00 98.81 124 GLU A C 1
ATOM 929 O O . GLU A 1 124 ? 12.875 5.583 -7.761 1.00 98.81 124 GLU A O 1
ATOM 934 N N . MET A 1 125 ? 12.006 4.663 -9.607 1.00 98.81 125 MET A N 1
ATOM 935 C CA . MET A 1 125 ? 12.816 3.436 -9.519 1.00 98.81 125 MET A CA 1
ATOM 936 C C . MET A 1 125 ? 14.317 3.724 -9.639 1.00 98.81 125 MET A C 1
ATOM 938 O O . MET A 1 125 ? 15.133 3.109 -8.949 1.00 98.81 125 MET A O 1
ATOM 942 N N . THR A 1 126 ? 14.687 4.673 -10.502 1.00 98.81 126 THR A N 1
ATOM 943 C CA . THR A 1 126 ? 16.079 5.121 -10.642 1.00 98.81 126 THR A CA 1
ATOM 944 C C . THR A 1 126 ? 16.553 5.786 -9.353 1.00 98.81 126 THR A C 1
ATOM 946 O O . THR A 1 126 ? 17.607 5.430 -8.830 1.00 98.81 126 THR A O 1
ATOM 949 N N . ARG A 1 127 ? 15.736 6.679 -8.784 1.00 98.62 127 ARG A N 1
ATOM 950 C CA . ARG A 1 127 ? 16.033 7.372 -7.531 1.00 98.62 127 ARG A CA 1
ATOM 951 C C . ARG A 1 127 ? 16.171 6.412 -6.347 1.00 98.62 127 ARG A C 1
ATOM 953 O O . ARG A 1 127 ? 17.080 6.558 -5.532 1.00 98.62 127 ARG A O 1
ATOM 960 N N . VAL A 1 128 ? 15.328 5.384 -6.277 1.00 98.69 128 VAL A N 1
ATOM 961 C CA . VAL A 1 128 ? 15.460 4.305 -5.289 1.00 98.69 128 VAL A CA 1
ATOM 962 C C . VAL A 1 128 ? 16.813 3.605 -5.411 1.00 98.69 128 VAL A C 1
ATOM 964 O O . VAL A 1 128 ? 17.477 3.411 -4.395 1.00 98.69 128 VAL A O 1
ATOM 967 N N . ALA A 1 129 ? 17.251 3.257 -6.624 1.00 98.19 129 ALA A N 1
ATOM 968 C CA . ALA A 1 129 ? 18.544 2.606 -6.844 1.00 98.19 129 ALA A CA 1
ATOM 969 C C . ALA A 1 129 ? 19.737 3.509 -6.466 1.00 98.19 129 ALA A C 1
ATOM 971 O O . ALA A 1 129 ? 20.744 3.021 -5.961 1.00 98.19 129 ALA A O 1
ATOM 972 N N . GLU A 1 130 ? 19.626 4.831 -6.632 1.00 98.38 130 GLU A N 1
ATOM 973 C CA . GLU A 1 130 ? 20.639 5.777 -6.135 1.00 98.38 130 GLU A CA 1
ATOM 974 C C . GLU A 1 130 ? 20.753 5.750 -4.601 1.00 98.38 130 GLU A C 1
ATOM 976 O O . GLU A 1 130 ? 21.856 5.817 -4.054 1.00 98.38 130 GLU A O 1
ATOM 981 N N . ARG A 1 131 ? 19.620 5.638 -3.893 1.00 97.06 131 ARG A N 1
ATOM 982 C CA . ARG A 1 131 ? 19.569 5.559 -2.419 1.00 97.06 131 ARG A CA 1
ATOM 983 C C . ARG A 1 131 ? 19.995 4.188 -1.890 1.00 97.06 131 ARG A C 1
ATOM 985 O O . ARG A 1 131 ? 20.586 4.075 -0.812 1.00 97.06 131 ARG A O 1
ATOM 992 N N . GLU A 1 132 ? 19.703 3.149 -2.658 1.00 96.94 132 GLU A N 1
ATOM 993 C CA . GLU A 1 132 ? 19.999 1.750 -2.375 1.00 96.94 132 GLU A CA 1
ATOM 994 C C . GLU A 1 132 ? 21.047 1.235 -3.360 1.00 96.94 132 GLU A C 1
ATOM 996 O O . GLU A 1 132 ? 20.770 0.341 -4.147 1.00 96.94 132 GLU A O 1
ATOM 1001 N N . ALA A 1 133 ? 22.265 1.789 -3.306 1.00 95.00 133 ALA A N 1
ATOM 1002 C CA . ALA A 1 133 ? 23.346 1.529 -4.270 1.00 95.00 133 ALA A CA 1
ATOM 1003 C C . ALA A 1 133 ? 23.764 0.047 -4.429 1.00 95.00 133 ALA A C 1
ATOM 1005 O O . ALA A 1 133 ? 24.572 -0.280 -5.298 1.00 95.00 133 ALA A O 1
ATOM 1006 N N . HIS A 1 134 ? 23.247 -0.858 -3.591 1.00 95.31 134 HIS A N 1
ATOM 1007 C CA . HIS A 1 134 ? 23.369 -2.309 -3.755 1.00 95.31 134 HIS A CA 1
ATOM 1008 C C . HIS A 1 134 ? 22.338 -2.915 -4.726 1.00 95.31 134 HIS A C 1
ATOM 1010 O O . HIS A 1 134 ? 22.414 -4.108 -5.010 1.00 95.31 134 HIS A O 1
ATOM 1016 N N . LEU A 1 135 ? 21.391 -2.119 -5.229 1.00 96.62 135 LEU A N 1
ATOM 1017 C CA . LEU A 1 135 ? 20.378 -2.480 -6.216 1.00 96.62 135 LEU A CA 1
ATOM 1018 C C . LEU A 1 135 ? 20.551 -1.643 -7.486 1.00 96.62 135 LEU A C 1
ATOM 1020 O O . LEU A 1 135 ? 20.784 -0.439 -7.446 1.00 96.62 135 LEU A O 1
ATOM 1024 N N . THR A 1 136 ? 20.368 -2.279 -8.636 1.00 98.25 136 THR A N 1
ATOM 1025 C CA . THR A 1 136 ? 20.243 -1.592 -9.927 1.00 98.25 136 THR A CA 1
ATOM 1026 C C . THR A 1 136 ? 18.791 -1.163 -10.177 1.00 98.25 136 THR A C 1
ATOM 1028 O O . THR A 1 136 ? 17.871 -1.800 -9.657 1.00 98.25 136 THR A O 1
ATOM 1031 N N . PRO A 1 137 ? 18.535 -0.162 -11.044 1.00 98.50 137 PRO A N 1
ATOM 1032 C CA . PRO A 1 137 ? 17.166 0.211 -11.414 1.00 98.50 137 PRO A CA 1
ATOM 1033 C C . PRO A 1 137 ? 16.348 -0.955 -11.998 1.00 98.50 137 PRO A C 1
ATOM 1035 O O . PRO A 1 137 ? 15.147 -1.051 -11.760 1.00 98.50 137 PRO A O 1
ATOM 1038 N N . ALA A 1 138 ? 16.996 -1.883 -12.714 1.00 98.31 138 ALA A N 1
ATOM 1039 C CA . ALA A 1 138 ? 16.346 -3.090 -13.225 1.00 98.31 138 ALA A CA 1
ATOM 1040 C C . ALA A 1 138 ? 15.936 -4.055 -12.099 1.00 98.31 138 ALA A C 1
ATOM 1042 O O . ALA A 1 138 ? 14.838 -4.597 -12.146 1.00 98.31 138 ALA A O 1
ATOM 1043 N N . GLN A 1 139 ? 16.769 -4.232 -11.065 1.00 97.75 139 GLN A N 1
ATOM 1044 C CA . GLN A 1 139 ? 16.410 -5.045 -9.894 1.00 97.75 139 GLN A CA 1
ATOM 1045 C C . GLN A 1 139 ? 15.258 -4.418 -9.104 1.00 97.75 139 GLN A C 1
ATOM 1047 O O . GLN A 1 139 ? 14.358 -5.136 -8.682 1.00 97.75 139 GLN A O 1
ATOM 1052 N N . VAL A 1 140 ? 15.248 -3.089 -8.945 1.00 98.38 140 VAL A N 1
ATOM 1053 C CA . VAL A 1 140 ? 14.123 -2.366 -8.327 1.00 98.38 140 VAL A CA 1
ATOM 1054 C C . VAL A 1 140 ? 12.839 -2.607 -9.121 1.00 98.38 140 VAL A C 1
ATOM 1056 O O . VAL A 1 140 ? 11.842 -3.042 -8.548 1.00 98.38 140 VAL A O 1
ATOM 1059 N N . ARG A 1 141 ? 12.871 -2.406 -10.446 1.00 98.44 141 ARG A N 1
ATOM 1060 C CA . ARG A 1 141 ? 11.733 -2.688 -11.330 1.00 98.44 141 ARG A CA 1
ATOM 1061 C C . ARG A 1 141 ? 11.240 -4.127 -11.174 1.00 98.44 141 ARG A C 1
ATOM 1063 O O . ARG A 1 141 ? 10.042 -4.343 -11.053 1.00 98.44 141 ARG A O 1
ATOM 1070 N N . ASP A 1 142 ? 12.136 -5.108 -11.175 1.00 97.62 142 ASP A N 1
ATOM 1071 C CA . ASP A 1 142 ? 11.751 -6.521 -11.121 1.00 97.62 142 ASP A CA 1
ATOM 1072 C C . ASP A 1 142 ? 11.121 -6.908 -9.770 1.00 97.62 142 ASP A C 1
ATOM 1074 O O . ASP A 1 142 ? 10.144 -7.660 -9.746 1.00 97.62 142 ASP A O 1
ATOM 1078 N N . GLU A 1 143 ? 11.617 -6.357 -8.655 1.00 97.56 143 GLU A N 1
ATOM 1079 C CA . GLU A 1 143 ? 11.017 -6.539 -7.325 1.00 97.56 143 GLU A CA 1
ATOM 1080 C C . GLU A 1 143 ? 9.639 -5.869 -7.214 1.00 97.56 143 GLU A C 1
ATOM 1082 O O . GLU A 1 143 ? 8.717 -6.456 -6.636 1.00 97.56 143 GLU A O 1
ATOM 1087 N N . VAL A 1 144 ? 9.479 -4.674 -7.800 1.00 98.25 144 VAL A N 1
ATOM 1088 C CA . VAL A 1 144 ? 8.187 -3.975 -7.873 1.00 98.25 144 VAL A CA 1
ATOM 1089 C C . VAL A 1 144 ? 7.202 -4.764 -8.733 1.00 98.25 144 VAL A C 1
ATOM 1091 O O . VAL A 1 144 ? 6.100 -5.065 -8.285 1.00 98.25 144 VAL A O 1
ATOM 1094 N N . ALA A 1 145 ? 7.605 -5.201 -9.928 1.00 97.75 145 ALA A N 1
ATOM 1095 C CA . ALA A 1 145 ? 6.743 -5.954 -10.840 1.00 97.75 145 ALA A CA 1
ATOM 1096 C C . ALA A 1 145 ? 6.280 -7.304 -10.261 1.00 97.75 145 ALA A C 1
ATOM 1098 O O . ALA A 1 145 ? 5.188 -7.781 -10.583 1.00 97.75 145 ALA A O 1
ATOM 1099 N N . ALA A 1 146 ? 7.104 -7.913 -9.402 1.00 96.06 146 ALA A N 1
ATOM 1100 C CA . ALA A 1 146 ? 6.789 -9.146 -8.687 1.00 96.06 146 ALA A CA 1
ATOM 1101 C C . ALA A 1 146 ? 5.985 -8.931 -7.387 1.00 96.06 146 ALA A C 1
ATOM 1103 O O . ALA A 1 146 ? 5.614 -9.921 -6.749 1.00 96.06 146 ALA A O 1
ATOM 1104 N N . GLY A 1 147 ? 5.706 -7.680 -7.000 1.00 95.75 147 GLY A N 1
ATOM 1105 C CA . GLY A 1 147 ? 4.938 -7.319 -5.802 1.00 95.75 147 GLY A CA 1
ATOM 1106 C C . GLY A 1 147 ? 5.668 -7.565 -4.480 1.00 95.75 147 GLY A C 1
ATOM 1107 O O . GLY A 1 147 ? 5.028 -7.751 -3.450 1.00 95.75 147 GLY A O 1
ATOM 1108 N N . ARG A 1 148 ? 7.006 -7.606 -4.489 1.00 94.88 148 ARG A N 1
ATOM 1109 C CA . ARG A 1 148 ? 7.839 -7.770 -3.277 1.00 94.88 148 ARG A CA 1
ATOM 1110 C C . ARG A 1 148 ? 8.445 -6.465 -2.771 1.00 94.88 148 ARG A C 1
ATOM 1112 O O . ARG A 1 148 ? 9.038 -6.427 -1.688 1.00 94.88 148 ARG A O 1
ATOM 1119 N N . MET A 1 149 ? 8.312 -5.416 -3.569 1.00 96.69 149 MET A N 1
ATOM 1120 C CA . MET A 1 149 ? 8.739 -4.066 -3.267 1.00 96.69 149 MET A CA 1
ATOM 1121 C C . MET A 1 149 ? 7.654 -3.096 -3.716 1.00 96.69 149 MET A C 1
ATOM 1123 O O . MET A 1 149 ? 7.047 -3.283 -4.765 1.00 96.69 149 MET A O 1
ATOM 1127 N N . VAL A 1 150 ? 7.431 -2.055 -2.929 1.00 98.69 150 VAL A N 1
ATOM 1128 C CA . VAL A 1 150 ? 6.567 -0.930 -3.286 1.00 98.69 150 VAL A CA 1
ATOM 1129 C C . VAL A 1 150 ? 7.364 0.361 -3.209 1.00 98.69 150 VAL A C 1
ATOM 1131 O O . VAL A 1 150 ? 8.341 0.457 -2.459 1.00 98.69 150 VAL A O 1
ATOM 1134 N N . ILE A 1 151 ? 6.935 1.349 -3.986 1.00 98.88 151 ILE A N 1
ATOM 1135 C CA . ILE A 1 151 ? 7.440 2.719 -3.954 1.00 98.88 151 ILE A CA 1
ATOM 1136 C C . ILE A 1 151 ? 6.205 3.599 -3.727 1.00 98.88 151 ILE A C 1
ATOM 1138 O O . ILE A 1 151 ? 5.514 3.903 -4.697 1.00 98.88 151 ILE A O 1
ATOM 1142 N N . PRO A 1 152 ? 5.873 3.948 -2.470 1.00 98.81 152 PRO A N 1
ATOM 1143 C CA . PRO A 1 152 ? 4.734 4.810 -2.179 1.00 98.81 152 PRO A CA 1
ATOM 1144 C C . PRO A 1 152 ? 5.032 6.216 -2.701 1.00 98.81 152 PRO A C 1
ATOM 1146 O O . PRO A 1 152 ? 5.838 6.939 -2.116 1.00 98.81 152 PRO A O 1
ATOM 1149 N N . ALA A 1 153 ? 4.449 6.551 -3.849 1.00 98.56 153 ALA A N 1
ATOM 1150 C CA . ALA A 1 153 ? 4.773 7.761 -4.587 1.00 98.56 153 ALA A CA 1
ATOM 1151 C C . ALA A 1 153 ? 3.536 8.299 -5.300 1.00 98.56 153 ALA A C 1
ATOM 1153 O O . ALA A 1 153 ? 3.431 8.253 -6.526 1.00 98.56 153 ALA A O 1
ATOM 1154 N N . ASN A 1 154 ? 2.596 8.828 -4.516 1.00 98.81 154 ASN A N 1
ATOM 1155 C CA . ASN A 1 154 ? 1.404 9.430 -5.086 1.00 98.81 154 ASN A CA 1
ATOM 1156 C C . ASN A 1 154 ? 1.817 10.569 -6.028 1.00 98.81 154 ASN A C 1
ATOM 1158 O O . ASN A 1 154 ? 2.595 11.456 -5.664 1.00 98.81 154 ASN A O 1
ATOM 1162 N N . LYS A 1 155 ? 1.264 10.575 -7.243 1.00 98.31 155 LYS A N 1
ATOM 1163 C CA . LYS A 1 155 ? 1.615 11.547 -8.292 1.00 98.31 155 LYS A CA 1
ATOM 1164 C C . LYS A 1 155 ? 1.436 13.011 -7.874 1.00 98.31 155 LYS A C 1
ATOM 1166 O O . LYS A 1 155 ? 2.107 13.888 -8.414 1.00 98.31 155 LYS A O 1
ATOM 1171 N N . VAL A 1 156 ? 0.530 13.289 -6.933 1.00 98.69 156 VAL A N 1
ATOM 1172 C CA . VAL A 1 156 ? 0.340 14.630 -6.366 1.00 98.69 156 VAL A CA 1
ATOM 1173 C C . VAL A 1 156 ? 1.503 14.975 -5.438 1.00 98.69 156 VAL A C 1
ATOM 1175 O O . VAL A 1 156 ? 2.070 16.057 -5.561 1.00 98.69 156 VAL A O 1
ATOM 1178 N N . HIS A 1 157 ? 1.929 14.052 -4.576 1.00 98.75 157 HIS A N 1
ATOM 1179 C CA . HIS A 1 157 ? 3.051 14.289 -3.669 1.00 98.75 157 HIS A CA 1
ATOM 1180 C C . HIS A 1 157 ? 4.392 14.402 -4.405 1.00 98.75 157 HIS A C 1
ATOM 1182 O O . HIS A 1 157 ? 5.218 15.248 -4.058 1.00 98.75 157 HIS A O 1
ATOM 1188 N N . LEU A 1 158 ? 4.567 13.643 -5.493 1.00 98.50 158 LEU A N 1
ATOM 1189 C CA . LEU A 1 158 ? 5.705 13.777 -6.411 1.00 98.50 158 LEU A CA 1
ATOM 1190 C C . LEU A 1 158 ? 5.836 15.185 -7.015 1.00 98.50 158 LEU A C 1
ATOM 1192 O O . LEU A 1 158 ? 6.934 15.586 -7.392 1.00 98.50 158 LEU A O 1
ATOM 1196 N N . SER A 1 159 ? 4.743 15.953 -7.099 1.00 97.81 159 SER A N 1
ATOM 1197 C CA . SER A 1 159 ? 4.790 17.348 -7.563 1.00 97.81 159 SER A CA 1
ATOM 1198 C C . SER A 1 159 ? 5.330 18.336 -6.516 1.00 97.81 159 SER A C 1
ATOM 1200 O O . SER A 1 159 ? 5.589 19.494 -6.848 1.00 97.81 159 SER A O 1
ATOM 1202 N N . TYR A 1 160 ? 5.518 17.882 -5.271 1.00 97.50 160 TYR A N 1
ATOM 1203 C CA . TYR A 1 160 ? 6.082 18.654 -4.166 1.00 97.50 160 TYR A CA 1
ATOM 1204 C C . TYR A 1 160 ? 7.547 18.270 -3.907 1.00 97.50 160 TYR A C 1
ATOM 1206 O O . TYR A 1 160 ? 8.401 18.488 -4.764 1.00 97.50 160 TYR A O 1
ATOM 1214 N N . GLN A 1 161 ? 7.865 17.777 -2.706 1.00 95.38 161 GLN A N 1
ATOM 1215 C CA . GLN A 1 161 ? 9.236 17.546 -2.241 1.00 95.38 161 GLN A CA 1
ATOM 1216 C C . GLN A 1 161 ? 9.538 16.072 -1.952 1.00 95.38 161 GLN A C 1
ATOM 1218 O O . GLN A 1 161 ? 10.618 15.783 -1.435 1.00 95.38 161 GLN A O 1
ATOM 1223 N N . LEU A 1 162 ? 8.619 15.154 -2.281 1.00 98.62 162 LEU A N 1
ATOM 1224 C CA . LEU A 1 162 ? 8.811 13.726 -2.059 1.00 98.62 162 LEU A CA 1
ATOM 1225 C C . LEU A 1 162 ? 10.127 13.262 -2.699 1.00 98.62 162 LEU A C 1
ATOM 1227 O O . LEU A 1 162 ? 10.331 13.424 -3.900 1.00 98.62 162 LEU A O 1
ATOM 1231 N N . ASP A 1 163 ? 11.006 12.665 -1.893 1.00 98.50 163 ASP A N 1
ATOM 1232 C CA . ASP A 1 163 ? 12.183 11.933 -2.348 1.00 98.50 163 ASP A CA 1
ATOM 1233 C C . ASP A 1 163 ? 11.827 10.435 -2.368 1.00 98.50 163 ASP A C 1
ATOM 1235 O O . ASP A 1 163 ? 11.762 9.812 -1.298 1.00 98.50 163 ASP A O 1
ATOM 1239 N N . PRO A 1 164 ? 11.573 9.834 -3.550 1.00 98.44 164 PRO A N 1
ATOM 1240 C CA . PRO A 1 164 ? 11.127 8.452 -3.666 1.00 98.44 164 PRO A CA 1
ATOM 1241 C C . PRO A 1 164 ? 12.015 7.456 -2.918 1.00 98.44 164 PRO A C 1
ATOM 1243 O O . PRO A 1 164 ? 13.248 7.533 -2.926 1.00 98.44 164 PRO A O 1
ATOM 1246 N N . MET A 1 165 ? 11.371 6.485 -2.279 1.00 98.38 165 MET A N 1
ATOM 1247 C CA . MET A 1 165 ? 12.008 5.416 -1.515 1.00 98.38 165 MET A CA 1
ATOM 1248 C C . MET A 1 165 ? 11.275 4.097 -1.745 1.00 98.38 165 MET A C 1
ATOM 1250 O O . MET A 1 165 ? 10.122 4.090 -2.167 1.00 98.38 165 MET A O 1
ATOM 1254 N N . ALA A 1 166 ? 11.943 2.981 -1.457 1.00 97.94 166 ALA A N 1
ATOM 1255 C CA . ALA A 1 166 ? 11.343 1.660 -1.575 1.00 97.94 166 ALA A CA 1
ATOM 1256 C C . ALA A 1 166 ? 11.180 0.964 -0.226 1.00 97.94 166 ALA A C 1
ATOM 1258 O O . ALA A 1 166 ? 12.066 1.016 0.639 1.00 97.94 166 ALA A O 1
ATOM 1259 N N . ILE A 1 167 ? 10.077 0.227 -0.116 1.00 98.19 167 ILE A N 1
ATOM 1260 C CA . ILE A 1 167 ? 9.774 -0.691 0.979 1.00 98.19 167 ILE A CA 1
ATOM 1261 C C . ILE A 1 167 ? 9.702 -2.093 0.389 1.00 98.19 167 ILE A C 1
ATOM 1263 O O . ILE A 1 167 ? 8.866 -2.387 -0.458 1.00 98.19 167 ILE A O 1
ATOM 1267 N N . GLY A 1 168 ? 10.594 -2.967 0.834 1.00 93.88 168 GLY A N 1
ATOM 1268 C CA . GLY A 1 168 ? 10.666 -4.348 0.372 1.00 93.88 168 GLY A CA 1
ATOM 1269 C C . GLY A 1 168 ? 11.909 -5.025 0.920 1.00 93.88 168 GLY A C 1
ATOM 1270 O O . GLY A 1 168 ? 12.875 -4.354 1.291 1.00 93.88 168 GLY A O 1
ATOM 1271 N N . ARG A 1 169 ? 11.918 -6.357 0.971 1.00 87.94 169 ARG A N 1
ATOM 1272 C CA . ARG A 1 169 ? 13.014 -7.098 1.617 1.00 87.94 169 ARG A CA 1
ATOM 1273 C C . ARG A 1 169 ? 14.373 -6.969 0.944 1.00 87.94 169 ARG A C 1
ATOM 1275 O O . ARG A 1 169 ? 15.379 -7.125 1.624 1.00 87.94 169 ARG A O 1
ATOM 1282 N N . ALA A 1 170 ? 14.405 -6.705 -0.360 1.00 90.06 170 ALA A N 1
ATOM 1283 C CA . ALA A 1 170 ? 15.646 -6.441 -1.086 1.00 90.06 170 ALA A CA 1
ATOM 1284 C C . ALA A 1 170 ? 16.258 -5.062 -0.747 1.00 90.06 170 ALA A C 1
ATOM 1286 O O . ALA A 1 170 ? 17.443 -4.830 -0.986 1.00 90.06 170 ALA A O 1
ATOM 1287 N N . SER A 1 171 ? 15.465 -4.144 -0.186 1.00 93.06 171 SER A N 1
ATOM 1288 C CA . SER A 1 171 ? 15.914 -2.825 0.275 1.00 93.06 171 SER A CA 1
ATOM 1289 C C . SER A 1 171 ? 16.337 -2.865 1.753 1.00 93.06 171 SER A C 1
ATOM 1291 O O . SER A 1 171 ? 16.111 -3.858 2.444 1.00 93.06 171 SER A O 1
ATOM 1293 N N . LYS A 1 172 ? 16.939 -1.789 2.274 1.00 92.19 172 LYS A N 1
ATOM 1294 C CA . LYS A 1 172 ? 17.207 -1.666 3.719 1.00 92.19 172 LYS A CA 1
ATOM 1295 C C . LYS A 1 172 ? 15.903 -1.671 4.518 1.00 92.19 172 LYS A C 1
ATOM 1297 O O . LYS A 1 172 ? 14.871 -1.227 4.021 1.00 92.19 172 LYS A O 1
ATOM 1302 N N . THR A 1 173 ? 15.939 -2.109 5.772 1.00 93.38 173 THR A N 1
ATOM 1303 C CA . THR A 1 173 ? 14.783 -1.969 6.671 1.00 93.38 173 THR A CA 1
ATOM 1304 C C . THR A 1 173 ? 14.410 -0.499 6.823 1.00 93.38 173 THR A C 1
ATOM 1306 O O . THR A 1 173 ? 15.290 0.327 7.055 1.00 93.38 173 THR A O 1
ATOM 1309 N N . LYS A 1 174 ? 13.115 -0.199 6.695 1.00 95.50 174 LYS A N 1
ATOM 1310 C CA . LYS A 1 174 ? 12.557 1.153 6.769 1.00 95.50 174 LYS A CA 1
ATOM 1311 C C . LYS A 1 174 ? 11.788 1.348 8.074 1.00 95.50 174 LYS A C 1
ATOM 1313 O O . LYS A 1 174 ? 11.192 0.393 8.577 1.00 95.50 174 LYS A O 1
ATOM 1318 N N . VAL A 1 175 ? 11.806 2.558 8.624 1.00 97.38 175 VAL A N 1
ATOM 1319 C CA . VAL A 1 175 ? 11.149 2.911 9.890 1.00 97.38 175 VAL A CA 1
ATOM 1320 C C . VAL A 1 175 ? 10.113 4.007 9.668 1.00 97.38 175 VAL A C 1
ATOM 1322 O O . VAL A 1 175 ? 10.412 5.053 9.102 1.00 97.38 175 VAL A O 1
ATOM 1325 N N . ASN A 1 176 ? 8.903 3.790 10.179 1.00 98.19 176 ASN A N 1
ATOM 1326 C CA . ASN A 1 176 ? 7.829 4.777 10.152 1.00 98.19 176 ASN A CA 1
ATOM 1327 C C . ASN A 1 176 ? 7.733 5.547 11.480 1.00 98.19 176 ASN A C 1
ATOM 1329 O O . ASN A 1 176 ? 7.816 4.939 12.551 1.00 98.19 176 ASN A O 1
ATOM 1333 N N . ALA A 1 177 ? 7.465 6.853 11.421 1.00 97.44 177 ALA A N 1
ATOM 1334 C CA . ALA A 1 177 ? 7.103 7.660 12.587 1.00 97.44 177 ALA A CA 1
ATOM 1335 C C . ALA A 1 177 ? 5.622 8.074 12.543 1.00 97.44 177 ALA A C 1
ATOM 1337 O O . ALA A 1 177 ? 5.155 8.672 11.578 1.00 97.44 177 ALA A O 1
ATOM 1338 N N . ASN A 1 178 ? 4.881 7.797 13.618 1.00 94.31 178 ASN A N 1
ATOM 1339 C CA . ASN A 1 178 ? 3.495 8.247 13.760 1.00 94.31 178 ASN A CA 1
ATOM 1340 C C . ASN A 1 178 ? 3.448 9.634 14.409 1.00 94.31 178 ASN A C 1
ATOM 1342 O O . ASN A 1 178 ? 4.051 9.844 15.464 1.00 94.31 178 ASN A O 1
ATOM 1346 N N . MET A 1 179 ? 2.677 10.545 13.823 1.00 89.50 179 MET A N 1
ATOM 1347 C CA . MET A 1 179 ? 2.356 11.859 14.384 1.00 89.50 179 MET A CA 1
ATOM 1348 C C . MET A 1 179 ? 0.863 12.160 14.232 1.00 89.50 179 MET A C 1
ATOM 1350 O O . MET A 1 179 ? 0.095 11.297 13.808 1.00 89.50 179 MET A O 1
ATOM 1354 N N . GLY A 1 180 ? 0.437 13.352 14.637 1.00 77.62 180 GLY A N 1
ATOM 1355 C CA . GLY A 1 180 ? -0.944 13.776 14.496 1.00 77.62 180 GLY A CA 1
ATOM 1356 C C . GLY A 1 180 ? -1.418 14.672 15.632 1.00 77.62 180 GLY A C 1
ATOM 1357 O O . GLY A 1 180 ? -1.136 14.435 16.814 1.00 77.62 180 GLY A O 1
ATOM 1358 N N . ALA A 1 181 ? -2.218 15.664 15.256 1.00 74.75 181 ALA A N 1
ATOM 1359 C CA . ALA A 1 181 ? -2.895 16.563 16.167 1.00 74.75 181 ALA A CA 1
ATOM 1360 C C . ALA A 1 181 ? -4.039 15.838 16.888 1.00 74.75 181 ALA A C 1
ATOM 1362 O O . ALA A 1 181 ? -4.795 15.044 16.315 1.00 74.75 181 ALA A O 1
ATOM 1363 N N . SER A 1 182 ? -4.204 16.139 18.170 1.00 69.31 182 SER A N 1
ATOM 1364 C CA . SER A 1 182 ? -5.311 15.627 18.977 1.00 69.31 182 SER A CA 1
ATOM 1365 C C . SER A 1 182 ? -6.266 16.769 19.329 1.00 69.31 182 SER A C 1
ATOM 1367 O O . SER A 1 182 ? -5.840 17.921 19.380 1.00 69.31 182 SER A O 1
ATOM 1369 N N . PRO A 1 183 ? -7.541 16.496 19.664 1.00 61.72 183 PRO A N 1
ATOM 1370 C CA . PRO A 1 183 ? -8.484 17.543 20.080 1.00 61.72 183 PRO A CA 1
ATOM 1371 C C . PRO A 1 183 ? -8.019 18.394 21.275 1.00 61.72 183 PRO A C 1
ATOM 1373 O O . PRO A 1 183 ? -8.583 19.450 21.537 1.00 61.72 183 PRO A O 1
ATOM 1376 N N . VAL A 1 184 ? -7.022 17.915 22.021 1.00 60.38 184 VAL A N 1
ATOM 1377 C CA . VAL A 1 184 ? -6.486 18.529 23.240 1.00 60.38 184 VAL A CA 1
ATOM 1378 C C . VAL A 1 184 ? -5.103 19.164 23.052 1.00 60.38 184 VAL A C 1
ATOM 1380 O O . VAL A 1 184 ? -4.643 19.851 23.960 1.00 60.38 184 VAL A O 1
ATOM 1383 N N . SER A 1 185 ? -4.418 18.948 21.922 1.00 59.50 185 SER A N 1
ATOM 1384 C CA . SER A 1 185 ? -3.043 19.425 21.714 1.00 59.50 185 SER A CA 1
ATOM 1385 C C . SER A 1 185 ? -2.620 19.382 20.241 1.00 59.50 185 SER A C 1
ATOM 1387 O O . SER A 1 185 ? -2.944 18.421 19.539 1.00 59.50 185 SER A O 1
ATOM 1389 N N . SER A 1 186 ? -1.801 20.371 19.864 1.00 62.38 186 SER A N 1
ATOM 1390 C CA . SER A 1 186 ? -1.169 20.624 18.562 1.00 62.38 186 SER A CA 1
ATOM 1391 C C . SER A 1 186 ? -2.012 21.297 17.480 1.00 62.38 186 SER A C 1
ATOM 1393 O O . SER A 1 186 ? -3.148 20.915 17.217 1.00 62.38 186 SER A O 1
ATOM 1395 N N . GLY A 1 187 ? -1.412 22.316 16.855 1.00 78.19 187 GLY A N 1
ATOM 1396 C CA . GLY A 1 187 ? -1.882 22.963 15.627 1.00 78.19 187 GLY A CA 1
ATOM 1397 C C . GLY A 1 187 ? -0.959 22.653 14.443 1.00 78.19 187 GLY A C 1
ATOM 1398 O O . GLY A 1 187 ? 0.087 22.032 14.618 1.00 78.19 187 GLY A O 1
ATOM 1399 N N . THR A 1 188 ? -1.327 23.116 13.248 1.00 85.25 188 THR A N 1
ATOM 1400 C CA . THR A 1 188 ? -0.643 22.800 11.980 1.00 85.25 188 THR A CA 1
ATOM 1401 C C . THR A 1 188 ? 0.870 23.040 12.009 1.00 85.25 188 THR A C 1
ATOM 1403 O O . THR A 1 188 ? 1.636 22.158 11.627 1.00 85.25 188 THR A O 1
ATOM 1406 N N . ASP A 1 189 ? 1.322 24.186 12.526 1.00 88.38 189 ASP A N 1
ATOM 1407 C CA . ASP A 1 189 ? 2.755 24.518 12.586 1.00 88.38 189 ASP A CA 1
ATOM 1408 C C . ASP A 1 189 ? 3.550 23.529 13.453 1.00 88.38 189 ASP A C 1
ATOM 1410 O O . ASP A 1 189 ? 4.682 23.166 13.128 1.00 88.38 189 ASP A O 1
ATOM 1414 N N . GLU A 1 190 ? 2.959 23.055 14.554 1.00 90.12 190 GLU A N 1
ATOM 1415 C CA . GLU A 1 190 ? 3.603 22.080 15.434 1.00 90.12 190 GLU A CA 1
ATOM 1416 C C . GLU A 1 190 ? 3.716 20.702 14.773 1.00 90.12 190 GLU A C 1
ATOM 1418 O O . GLU A 1 190 ? 4.735 20.031 14.946 1.00 90.12 190 GLU A O 1
ATOM 1423 N N . GLU A 1 191 ? 2.717 20.283 13.991 1.00 91.94 191 GLU A N 1
ATOM 1424 C CA . GLU A 1 191 ? 2.779 19.023 13.239 1.00 91.94 191 GLU A CA 1
ATOM 1425 C C . GLU A 1 191 ? 3.848 19.074 12.139 1.00 91.94 191 GLU A C 1
ATOM 1427 O O . GLU A 1 191 ? 4.618 18.126 11.987 1.00 91.94 191 GLU A O 1
ATOM 1432 N N . VAL A 1 192 ? 4.006 20.210 11.451 1.00 93.81 192 VAL A N 1
ATOM 1433 C CA . VAL A 1 192 ? 5.109 20.396 10.490 1.00 93.81 192 VAL A CA 1
ATOM 1434 C C . VAL A 1 192 ? 6.475 20.351 11.194 1.00 93.81 192 VAL A C 1
ATOM 1436 O O . VAL A 1 192 ? 7.429 19.766 10.673 1.00 93.81 192 VAL A O 1
ATOM 1439 N N . ILE A 1 193 ? 6.594 20.896 12.410 1.00 94.56 193 ILE A N 1
ATOM 1440 C CA . ILE A 1 193 ? 7.825 20.769 13.210 1.00 94.56 193 ILE A CA 1
ATOM 1441 C C . ILE A 1 193 ? 8.091 19.301 13.578 1.00 94.56 193 ILE A C 1
ATOM 1443 O O . ILE A 1 193 ? 9.233 18.848 13.459 1.00 94.56 193 ILE A O 1
ATOM 1447 N N . LYS A 1 194 ? 7.067 18.540 13.991 1.00 95.00 194 LYS A N 1
ATOM 1448 C CA . LYS A 1 194 ? 7.198 17.100 14.287 1.00 95.00 194 LYS A CA 1
ATOM 1449 C C . LYS A 1 194 ? 7.642 16.314 13.058 1.00 95.00 194 LYS A C 1
ATOM 1451 O O . LYS A 1 194 ? 8.533 15.476 13.190 1.00 95.00 194 LYS A O 1
ATOM 1456 N N . LEU A 1 195 ? 7.095 16.624 11.882 1.00 96.62 195 LEU A N 1
ATOM 1457 C CA . LEU A 1 195 ? 7.522 16.059 10.603 1.00 96.62 195 LEU A CA 1
ATOM 1458 C C . LEU A 1 195 ? 9.018 16.269 10.374 1.00 96.62 195 LEU A C 1
ATOM 1460 O O . LEU A 1 195 ? 9.762 15.304 10.204 1.00 96.62 195 LEU A O 1
ATOM 1464 N N . LYS A 1 196 ? 9.486 17.518 10.458 1.00 96.75 196 LYS A N 1
ATOM 1465 C CA . LYS A 1 196 ? 10.910 17.828 10.278 1.00 96.75 196 LYS A CA 1
ATOM 1466 C C . LYS A 1 196 ? 11.797 17.180 11.328 1.00 96.75 196 LYS A C 1
ATOM 1468 O O . LYS A 1 196 ? 12.936 16.819 11.033 1.00 96.75 196 LYS A O 1
ATOM 1473 N N . TRP A 1 197 ? 11.289 16.993 12.542 1.00 97.38 197 TRP A N 1
ATOM 1474 C CA . TRP A 1 197 ? 12.005 16.261 13.577 1.00 97.38 197 TRP A CA 1
ATOM 1475 C C . TRP A 1 197 ? 12.116 14.768 13.254 1.00 97.38 197 TRP A C 1
ATOM 1477 O O . TRP A 1 197 ? 13.197 14.203 13.394 1.00 97.38 197 TRP A O 1
ATOM 1487 N N . ALA A 1 198 ? 11.037 14.141 12.782 1.00 97.38 198 ALA A N 1
ATOM 1488 C CA . ALA A 1 198 ? 11.031 12.740 12.373 1.00 97.38 198 ALA A CA 1
ATOM 1489 C C . ALA A 1 198 ? 12.002 12.487 11.207 1.00 97.38 198 ALA A C 1
ATOM 1491 O O . ALA A 1 198 ? 12.862 11.613 11.314 1.00 97.38 198 ALA A O 1
ATOM 1492 N N . GLU A 1 199 ? 11.938 13.305 10.150 1.00 96.88 199 GLU A N 1
ATOM 1493 C CA . GLU A 1 199 ? 12.852 13.232 8.998 1.00 96.88 199 GLU A CA 1
ATOM 1494 C C . GLU A 1 199 ? 14.317 13.395 9.436 1.00 96.88 199 GLU A C 1
ATOM 1496 O O . GLU A 1 199 ? 15.182 12.601 9.069 1.00 96.88 199 GLU A O 1
ATOM 1501 N N . ARG A 1 200 ? 14.602 14.383 10.299 1.00 96.94 200 ARG A N 1
ATOM 1502 C CA . ARG A 1 200 ? 15.956 14.643 10.817 1.00 96.94 200 ARG A CA 1
ATOM 1503 C C . ARG A 1 200 ? 16.565 13.438 11.535 1.00 96.94 200 ARG A C 1
ATOM 1505 O O . ARG A 1 200 ? 17.782 13.259 11.479 1.00 96.94 200 ARG A O 1
ATOM 1512 N N . TRP A 1 201 ? 15.749 12.653 12.235 1.00 97.06 201 TRP A N 1
ATOM 1513 C CA . TRP A 1 201 ? 16.197 11.473 12.980 1.00 97.06 201 TRP A CA 1
ATOM 1514 C C . TRP A 1 201 ? 16.063 10.163 12.194 1.00 97.06 201 TRP A C 1
ATOM 1516 O O . TRP A 1 201 ? 16.302 9.097 12.760 1.00 97.06 201 TRP A O 1
ATOM 1526 N N . GLY A 1 202 ? 15.761 10.240 10.895 1.00 94.88 202 GLY A N 1
ATOM 1527 C CA . GLY A 1 202 ? 15.808 9.099 9.985 1.00 94.88 202 GLY A CA 1
ATOM 1528 C C . GLY A 1 202 ? 14.516 8.293 9.902 1.00 94.88 202 GLY A C 1
ATOM 1529 O O . GLY A 1 202 ? 14.584 7.101 9.621 1.00 94.88 202 GLY A O 1
ATOM 1530 N N . ALA A 1 203 ? 13.352 8.902 10.152 1.00 97.44 203 ALA A N 1
ATOM 1531 C CA . ALA A 1 203 ? 12.092 8.291 9.739 1.00 97.44 203 ALA A CA 1
ATOM 1532 C C . ALA A 1 203 ? 12.053 8.199 8.204 1.00 97.44 203 ALA A C 1
ATOM 1534 O O . ALA A 1 203 ? 12.237 9.201 7.516 1.00 97.44 203 ALA A O 1
ATOM 1535 N N . ASP A 1 204 ? 11.825 6.997 7.680 1.00 98.38 204 ASP A N 1
ATOM 1536 C CA . ASP A 1 204 ? 11.747 6.714 6.246 1.00 98.38 204 ASP A CA 1
ATOM 1537 C C . ASP A 1 204 ? 10.360 6.998 5.665 1.00 98.38 204 ASP A C 1
ATOM 1539 O O . ASP A 1 204 ? 10.238 7.268 4.474 1.00 98.38 204 ASP A O 1
ATOM 1543 N N . THR A 1 205 ? 9.327 6.915 6.505 1.00 98.62 205 THR A N 1
ATOM 1544 C CA . THR A 1 205 ? 7.948 7.321 6.216 1.00 98.62 205 THR A CA 1
ATOM 1545 C C . THR A 1 205 ? 7.341 7.966 7.455 1.00 98.62 205 THR A C 1
ATOM 1547 O O . THR A 1 205 ? 7.802 7.757 8.585 1.00 98.62 205 THR A O 1
ATOM 1550 N N . VAL A 1 206 ? 6.268 8.721 7.257 1.00 98.38 206 VAL A N 1
ATOM 1551 C CA . VAL A 1 206 ? 5.492 9.311 8.345 1.00 98.38 206 VAL A CA 1
ATOM 1552 C C . VAL A 1 206 ? 4.022 8.961 8.169 1.00 98.38 206 VAL A C 1
ATOM 1554 O O . VAL A 1 206 ? 3.530 8.910 7.048 1.00 98.38 206 VAL A O 1
ATOM 1557 N N . MET A 1 207 ? 3.304 8.741 9.270 1.00 97.69 207 MET A N 1
ATOM 1558 C CA . MET A 1 207 ? 1.844 8.672 9.242 1.00 97.69 207 MET A CA 1
ATOM 1559 C C . MET A 1 207 ? 1.213 9.834 9.997 1.00 97.69 207 MET A C 1
ATOM 1561 O O . MET A 1 207 ? 1.525 10.053 11.171 1.00 97.69 207 MET A O 1
ATOM 1565 N N . ASP A 1 208 ? 0.268 10.506 9.343 1.00 94.81 208 ASP A N 1
ATOM 1566 C CA . ASP A 1 208 ? -0.638 11.454 9.980 1.00 94.81 208 ASP A CA 1
ATOM 1567 C C . ASP A 1 208 ? -1.854 10.710 10.557 1.00 94.81 208 ASP A C 1
ATOM 1569 O O . ASP A 1 208 ? -2.702 10.172 9.837 1.00 94.81 208 ASP A O 1
ATOM 1573 N N . LEU A 1 209 ? -1.924 10.666 11.888 1.00 89.69 209 LEU A N 1
ATOM 1574 C CA . LEU A 1 209 ? -3.016 10.077 12.662 1.00 89.69 209 LEU A CA 1
ATOM 1575 C C . LEU A 1 209 ? -3.858 11.153 13.367 1.00 89.69 209 LEU A C 1
ATOM 1577 O O . LEU A 1 209 ? -4.486 10.872 14.395 1.00 89.69 209 LEU A O 1
ATOM 1581 N N . SER A 1 210 ? -3.853 12.381 12.838 1.00 84.81 210 SER A N 1
ATOM 1582 C CA . SER A 1 210 ? -4.590 13.517 13.391 1.00 84.81 210 SER A CA 1
ATOM 1583 C C . SER A 1 210 ? -6.085 13.223 13.534 1.00 84.81 210 SER A C 1
ATOM 1585 O O . SER A 1 210 ? -6.721 12.604 12.681 1.00 84.81 210 SER A O 1
ATOM 1587 N N . THR A 1 211 ? -6.666 13.675 14.647 1.00 80.50 211 THR A N 1
ATOM 1588 C CA . THR A 1 211 ? -8.081 13.439 15.003 1.00 80.50 211 THR A CA 1
ATOM 1589 C C . THR A 1 211 ? -8.806 14.684 15.516 1.00 80.50 211 THR A C 1
ATOM 1591 O O . THR A 1 211 ? -9.967 14.593 15.915 1.00 80.50 211 THR A O 1
ATOM 1594 N N . GLY A 1 212 ? -8.143 15.842 15.529 1.00 72.50 212 GLY A N 1
ATOM 1595 C CA . GLY A 1 212 ? -8.717 17.116 15.956 1.00 72.50 212 GLY A CA 1
ATOM 1596 C C . GLY A 1 212 ? -8.277 18.278 15.068 1.00 72.50 212 GLY A C 1
ATOM 1597 O O . GLY A 1 212 ? -7.338 18.145 14.290 1.00 72.50 212 GLY A O 1
ATOM 1598 N N . GLY A 1 213 ? -8.957 19.419 15.204 1.00 80.81 213 GLY A N 1
ATOM 1599 C CA . GLY A 1 213 ? -8.685 20.616 14.402 1.00 80.81 213 GLY A CA 1
ATOM 1600 C C . GLY A 1 213 ? -9.150 20.497 12.947 1.00 80.81 213 GLY A C 1
ATOM 1601 O O . GLY A 1 213 ? -10.000 19.666 12.621 1.00 80.81 213 GLY A O 1
ATOM 1602 N N . ASN A 1 214 ? -8.605 21.353 12.078 1.00 86.62 214 ASN A N 1
ATOM 1603 C CA . ASN A 1 214 ? -8.816 21.263 10.636 1.00 86.62 214 ASN A CA 1
ATOM 1604 C C . ASN A 1 214 ? -7.841 20.236 10.042 1.00 86.62 214 ASN A C 1
ATOM 1606 O O . ASN A 1 214 ? -6.678 20.543 9.780 1.00 86.62 214 ASN A O 1
ATOM 1610 N N . LEU A 1 215 ? -8.315 18.997 9.886 1.00 88.88 215 LEU A N 1
ATOM 1611 C CA . LEU A 1 215 ? -7.488 17.883 9.423 1.00 88.88 215 LEU A CA 1
ATOM 1612 C C . LEU A 1 215 ? -6.973 18.067 8.002 1.00 88.88 215 LEU A C 1
ATOM 1614 O O . LEU A 1 215 ? -5.862 17.639 7.711 1.00 88.88 215 LEU A O 1
ATOM 1618 N N . ASP A 1 216 ? -7.775 18.672 7.131 1.00 91.62 216 ASP A N 1
ATOM 1619 C CA . ASP A 1 216 ? -7.415 18.800 5.724 1.00 91.62 216 ASP A CA 1
ATOM 1620 C C . ASP A 1 216 ? -6.299 19.831 5.559 1.00 91.62 216 ASP A C 1
ATOM 1622 O O . ASP A 1 216 ? -5.281 19.515 4.954 1.00 91.62 216 ASP A O 1
ATOM 1626 N N . GLU A 1 217 ? -6.416 20.992 6.214 1.00 92.38 217 GLU A N 1
ATOM 1627 C CA . GLU A 1 217 ? -5.347 22.002 6.237 1.00 92.38 217 GLU A CA 1
ATOM 1628 C C . GLU A 1 217 ? -4.061 21.476 6.886 1.00 92.38 217 GLU A C 1
ATOM 1630 O O . GLU A 1 217 ? -2.961 21.751 6.405 1.00 92.38 217 GLU A O 1
ATOM 1635 N N . CYS A 1 218 ? -4.183 20.716 7.980 1.00 92.31 218 CYS A N 1
ATOM 1636 C CA . CYS A 1 218 ? -3.028 20.121 8.648 1.00 92.31 218 CYS A CA 1
ATOM 1637 C C . CYS A 1 218 ? -2.308 19.126 7.728 1.00 92.31 218 CYS A C 1
ATOM 1639 O O . CYS A 1 218 ? -1.094 19.213 7.537 1.00 92.31 218 CYS A O 1
ATOM 1641 N N . ARG A 1 219 ? -3.064 18.213 7.109 1.00 95.25 219 ARG A N 1
ATOM 1642 C CA . ARG A 1 219 ? -2.527 17.195 6.205 1.00 95.25 219 ARG A CA 1
ATOM 1643 C C . ARG A 1 219 ? -1.917 17.809 4.946 1.00 95.25 219 ARG A C 1
ATOM 1645 O O . ARG A 1 219 ? -0.832 17.387 4.558 1.00 95.25 219 ARG A O 1
ATOM 1652 N N . ASP A 1 220 ? -2.543 18.831 4.364 1.00 95.69 220 ASP A N 1
ATOM 1653 C CA . ASP A 1 220 ? -1.981 19.576 3.230 1.00 95.69 220 ASP A CA 1
ATOM 1654 C C . ASP A 1 220 ? -0.624 20.189 3.584 1.00 95.69 220 ASP A C 1
ATOM 1656 O O . ASP A 1 220 ? 0.340 20.061 2.825 1.00 95.69 220 ASP A O 1
ATOM 1660 N N . ALA A 1 221 ? -0.519 20.817 4.759 1.00 95.56 221 ALA A N 1
ATOM 1661 C CA . ALA A 1 221 ? 0.736 21.395 5.223 1.00 95.56 221 ALA A CA 1
ATOM 1662 C C . ALA A 1 221 ? 1.816 20.326 5.451 1.00 95.56 221 ALA A C 1
ATOM 1664 O O . ALA A 1 221 ? 2.970 20.550 5.083 1.00 95.56 221 ALA A O 1
ATOM 1665 N N . ILE A 1 222 ? 1.458 19.167 6.017 1.00 96.62 222 ILE A N 1
ATOM 1666 C CA . ILE A 1 222 ? 2.375 18.031 6.204 1.00 96.62 222 ILE A CA 1
ATOM 1667 C C . ILE A 1 222 ? 2.885 17.535 4.845 1.00 96.62 222 ILE A C 1
ATOM 1669 O O . ILE A 1 222 ? 4.096 17.473 4.654 1.00 96.62 222 ILE A O 1
ATOM 1673 N N . ILE A 1 223 ? 1.992 17.239 3.894 1.00 98.00 223 ILE A N 1
ATOM 1674 C CA . ILE A 1 223 ? 2.354 16.690 2.576 1.00 98.00 223 ILE A CA 1
ATOM 1675 C C . ILE A 1 223 ? 3.241 17.673 1.801 1.00 98.00 223 ILE A C 1
ATOM 1677 O O . ILE A 1 223 ? 4.319 17.310 1.346 1.00 98.00 223 ILE A O 1
ATOM 1681 N N . GLN A 1 224 ? 2.864 18.951 1.713 1.00 97.75 224 GLN A N 1
ATOM 1682 C CA . GLN A 1 224 ? 3.649 19.947 0.965 1.00 97.75 224 GLN A CA 1
ATOM 1683 C C . GLN A 1 224 ? 5.055 20.181 1.541 1.00 97.75 224 GLN A C 1
ATOM 1685 O O . GLN A 1 224 ? 5.958 20.642 0.833 1.00 97.75 224 GLN A O 1
ATOM 1690 N N . ASN A 1 225 ? 5.245 19.884 2.829 1.00 97.62 225 ASN A N 1
ATOM 1691 C CA . ASN A 1 225 ? 6.524 20.021 3.512 1.00 97.62 225 ASN A CA 1
ATOM 1692 C C . ASN A 1 225 ? 7.262 18.692 3.686 1.00 97.62 225 ASN A C 1
ATOM 1694 O O . ASN A 1 225 ? 8.363 18.723 4.235 1.00 97.62 225 ASN A O 1
ATOM 1698 N N . SER A 1 226 ? 6.720 17.551 3.257 1.00 98.19 226 SER A N 1
ATOM 1699 C CA . SER A 1 226 ? 7.382 16.264 3.450 1.00 98.19 226 SER A CA 1
ATOM 1700 C C . SER A 1 226 ? 8.284 15.888 2.283 1.00 98.19 226 SER A C 1
ATOM 1702 O O . SER A 1 226 ? 8.000 16.149 1.119 1.00 98.19 226 SER A O 1
ATOM 1704 N N . THR A 1 227 ? 9.410 15.279 2.634 1.00 98.38 227 THR A N 1
ATOM 1705 C CA . THR A 1 227 ? 10.336 14.626 1.704 1.00 98.38 227 THR A CA 1
ATOM 1706 C C . THR A 1 227 ? 10.223 13.106 1.747 1.00 98.38 227 THR A C 1
ATOM 1708 O O . THR A 1 227 ? 10.854 12.418 0.949 1.00 98.38 227 THR A O 1
ATOM 1711 N N . VAL A 1 228 ? 9.424 12.567 2.668 1.00 98.69 228 VAL A N 1
ATOM 1712 C CA . VAL A 1 228 ? 9.204 11.133 2.860 1.00 98.69 228 VAL A CA 1
ATOM 1713 C C . VAL A 1 228 ? 7.738 10.791 2.602 1.00 98.69 228 VAL A C 1
ATOM 1715 O O . VAL A 1 228 ? 6.885 11.662 2.742 1.00 98.69 228 VAL A O 1
ATOM 1718 N N . PRO A 1 229 ? 7.401 9.539 2.255 1.00 98.81 229 PRO A N 1
ATOM 1719 C CA . PRO A 1 229 ? 6.010 9.173 2.048 1.00 98.81 229 PRO A CA 1
ATOM 1720 C C . PRO A 1 229 ? 5.134 9.415 3.284 1.00 98.81 229 PRO A C 1
ATOM 1722 O O . PRO A 1 229 ? 5.507 9.041 4.405 1.00 98.81 229 PRO A O 1
ATOM 1725 N N . ILE A 1 230 ? 3.948 9.980 3.059 1.00 98.69 230 ILE A N 1
ATOM 1726 C CA . ILE A 1 230 ? 2.920 10.230 4.066 1.00 98.69 230 ILE A CA 1
ATOM 1727 C C . ILE A 1 230 ? 1.826 9.173 3.965 1.00 98.69 230 ILE A C 1
ATOM 1729 O O . ILE A 1 230 ? 1.208 8.985 2.919 1.00 98.69 230 ILE A O 1
ATOM 1733 N N . GLY A 1 231 ? 1.550 8.512 5.085 1.00 98.50 231 GLY A N 1
ATOM 1734 C CA . GLY A 1 231 ? 0.435 7.588 5.228 1.00 98.50 231 GLY A CA 1
ATOM 1735 C C . GLY A 1 231 ? -0.668 8.111 6.130 1.00 98.50 231 GLY A C 1
ATOM 1736 O O . GLY A 1 231 ? -0.445 8.954 6.998 1.00 98.50 231 GLY A O 1
ATOM 1737 N N . THR A 1 232 ? -1.864 7.552 5.982 1.00 98.19 232 THR A N 1
ATOM 1738 C CA . THR A 1 232 ? -2.989 7.833 6.884 1.00 98.19 232 THR A CA 1
ATOM 1739 C C . THR A 1 232 ? -3.763 6.564 7.230 1.00 98.19 232 THR A C 1
ATOM 1741 O O . THR A 1 232 ? -3.572 5.491 6.652 1.00 98.19 232 THR A O 1
ATOM 1744 N N . VAL A 1 233 ? -4.673 6.688 8.199 1.00 97.38 233 VAL A N 1
ATOM 1745 C CA . VAL A 1 233 ? -5.702 5.684 8.492 1.00 97.38 233 VAL A CA 1
ATOM 1746 C C . VAL A 1 233 ? -7.072 6.326 8.215 1.00 97.38 233 VAL A C 1
ATOM 1748 O O . VAL A 1 233 ? -7.668 6.901 9.131 1.00 97.38 233 VAL A O 1
ATOM 1751 N N . PRO A 1 234 ? -7.593 6.265 6.972 1.00 95.69 234 PRO A N 1
ATOM 1752 C CA . PRO A 1 234 ? -8.722 7.099 6.540 1.00 95.69 234 PRO A CA 1
ATOM 1753 C C . PRO A 1 234 ? -9.995 6.968 7.388 1.00 95.69 234 PRO A C 1
ATOM 1755 O O . PRO A 1 234 ? -10.719 7.944 7.583 1.00 95.69 234 PRO A O 1
ATOM 1758 N N . ILE A 1 235 ? -10.252 5.796 7.983 1.00 94.81 235 ILE A N 1
ATOM 1759 C CA . ILE A 1 235 ? -11.428 5.599 8.848 1.00 94.81 235 ILE A CA 1
ATOM 1760 C C . ILE A 1 235 ? -11.452 6.545 10.058 1.00 94.81 235 ILE A C 1
ATOM 1762 O O . ILE A 1 235 ? -12.526 6.831 10.580 1.00 94.81 235 ILE A O 1
ATOM 1766 N N . TYR A 1 236 ? -10.301 7.060 10.508 1.00 90.62 236 TYR A N 1
ATOM 1767 C CA . TYR A 1 236 ? -10.254 7.983 11.644 1.00 90.62 236 TYR A CA 1
ATOM 1768 C C . TYR A 1 236 ? -10.889 9.328 11.309 1.00 90.62 236 TYR A C 1
ATOM 1770 O O . TYR A 1 236 ? -11.618 9.853 12.147 1.00 90.62 236 TYR A O 1
ATOM 1778 N N . SER A 1 237 ? -10.675 9.851 10.099 1.00 88.06 237 SER A N 1
ATOM 1779 C CA . SER A 1 237 ? -11.307 11.094 9.651 1.00 88.06 237 SER A CA 1
ATOM 1780 C C . SER A 1 237 ? -12.770 10.891 9.257 1.00 88.06 237 SER A C 1
ATOM 1782 O O . SER A 1 237 ? -13.595 11.757 9.531 1.00 88.06 237 SER A O 1
ATOM 1784 N N . MET A 1 238 ? -13.128 9.730 8.692 1.00 91.56 238 MET A N 1
ATOM 1785 C CA . MET A 1 238 ? -14.495 9.435 8.215 1.00 91.56 238 MET A CA 1
ATOM 1786 C C . MET A 1 238 ? -15.572 9.471 9.315 1.00 91.56 238 MET A C 1
ATOM 1788 O O . MET A 1 238 ? -16.756 9.660 9.015 1.00 91.56 238 MET A O 1
ATOM 1792 N N . ILE A 1 239 ? -15.173 9.266 10.574 1.00 89.62 239 ILE A N 1
ATOM 1793 C CA . ILE A 1 239 ? -16.070 9.234 11.740 1.00 89.62 239 ILE A CA 1
ATOM 1794 C C . ILE A 1 239 ? -16.047 10.527 12.566 1.00 89.62 239 ILE A C 1
ATOM 1796 O O . ILE A 1 239 ? -16.742 10.624 13.577 1.00 89.62 239 ILE A O 1
ATOM 1800 N N . ILE A 1 240 ? -15.250 11.529 12.190 1.00 86.00 240 ILE A N 1
ATOM 1801 C CA . ILE A 1 240 ? -15.236 12.807 12.909 1.00 86.00 240 ILE A CA 1
ATOM 1802 C C . ILE A 1 240 ? -16.508 13.574 12.562 1.00 86.00 240 ILE A C 1
ATOM 1804 O O . ILE A 1 240 ? -16.836 13.776 11.399 1.00 86.00 240 ILE A O 1
ATOM 1808 N N . GLY A 1 241 ? -17.261 13.966 13.592 1.00 83.81 241 GLY A N 1
ATOM 1809 C CA . GLY A 1 241 ? -18.552 14.635 13.417 1.00 83.81 241 GLY A CA 1
ATOM 1810 C C . GLY A 1 241 ? -19.673 13.732 12.886 1.00 83.81 241 GLY A C 1
ATOM 1811 O O . GLY A 1 241 ? -20.771 14.227 12.643 1.00 83.81 241 GLY A O 1
ATOM 1812 N N . ARG A 1 242 ? -19.438 12.420 12.743 1.00 88.25 242 ARG A N 1
ATOM 1813 C CA 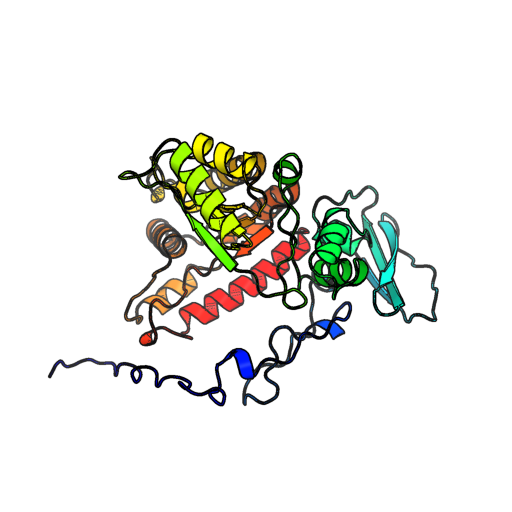. ARG A 1 242 ? -20.417 11.440 12.251 1.00 88.25 242 ARG A CA 1
ATOM 1814 C C . ARG A 1 242 ? -20.550 10.274 13.230 1.00 88.25 242 ARG A C 1
ATOM 1816 O O . ARG A 1 242 ? -19.587 9.886 13.887 1.00 88.25 242 ARG A O 1
ATOM 1823 N N . LYS A 1 243 ? -21.742 9.681 13.344 1.00 93.00 243 LYS A N 1
ATOM 1824 C CA . LYS A 1 243 ? -21.881 8.418 14.077 1.00 93.00 243 LYS A CA 1
ATOM 1825 C C . LYS A 1 243 ? -21.288 7.299 13.237 1.00 93.00 243 LYS A C 1
ATOM 1827 O O . LYS A 1 243 ? -21.518 7.241 12.037 1.00 93.00 243 LYS A O 1
ATOM 1832 N N . LEU A 1 244 ? -20.597 6.364 13.881 1.00 94.19 244 LEU A N 1
ATOM 1833 C CA . LEU A 1 244 ? -20.062 5.185 13.199 1.00 94.19 244 LEU A CA 1
ATOM 1834 C C . LEU A 1 244 ? -21.141 4.439 12.396 1.00 94.19 244 LEU A C 1
ATOM 1836 O O . LEU A 1 244 ? -20.853 3.993 11.296 1.00 94.19 244 LEU A O 1
ATOM 1840 N N . TYR A 1 245 ? -22.370 4.360 12.917 1.00 93.81 245 TYR A N 1
ATOM 1841 C CA . TYR A 1 245 ? -23.501 3.728 12.232 1.00 93.81 245 TYR A CA 1
ATOM 1842 C C . TYR A 1 245 ? -23.775 4.326 10.840 1.00 93.81 245 TYR A C 1
ATOM 1844 O O . TYR A 1 245 ? -24.162 3.617 9.928 1.00 93.81 245 TYR A O 1
ATOM 1852 N N . ASP A 1 246 ? -23.520 5.619 10.642 1.00 95.12 246 ASP A N 1
ATOM 1853 C CA . ASP A 1 246 ? -23.812 6.294 9.375 1.00 95.12 246 ASP A CA 1
ATOM 1854 C C . ASP A 1 246 ? -22.693 6.106 8.328 1.00 95.12 246 ASP A C 1
ATOM 1856 O O . ASP A 1 246 ? -22.770 6.668 7.236 1.00 95.12 246 ASP A O 1
ATOM 1860 N N . LEU A 1 247 ? -21.617 5.375 8.654 1.00 96.44 247 LEU A N 1
ATOM 1861 C CA . LEU A 1 247 ? -20.543 5.059 7.710 1.00 96.44 247 LEU A CA 1
ATOM 1862 C C . LEU A 1 247 ? -21.065 4.091 6.640 1.00 96.44 247 LEU A C 1
ATOM 1864 O O . LEU A 1 247 ? -21.631 3.054 6.966 1.00 96.44 247 LEU A O 1
ATOM 1868 N N . ASN A 1 248 ? -20.834 4.397 5.368 1.00 96.06 248 ASN A N 1
ATOM 1869 C CA . ASN A 1 248 ? -21.176 3.532 4.240 1.00 96.06 248 ASN A CA 1
ATOM 1870 C C . ASN A 1 248 ? -20.081 3.600 3.163 1.00 96.06 248 ASN A C 1
ATOM 1872 O O . ASN A 1 248 ? -19.120 4.364 3.293 1.00 96.06 248 ASN A O 1
ATOM 1876 N N . LEU A 1 249 ? -20.212 2.787 2.111 1.00 96.88 249 LEU A N 1
ATOM 1877 C CA . LEU A 1 249 ? -19.203 2.698 1.055 1.00 96.88 249 LEU A CA 1
ATOM 1878 C C . LEU A 1 249 ? -18.991 4.032 0.321 1.00 96.88 249 LEU A C 1
ATOM 1880 O O . LEU A 1 249 ? -17.844 4.400 0.091 1.00 96.88 249 LEU A O 1
ATOM 1884 N N . ASP A 1 250 ? -20.047 4.790 0.023 1.00 97.44 250 ASP A N 1
ATOM 1885 C CA . ASP A 1 250 ? -19.925 6.073 -0.688 1.00 97.44 250 ASP A CA 1
ATOM 1886 C C . ASP A 1 250 ? -19.061 7.071 0.090 1.00 97.44 250 ASP A C 1
ATOM 1888 O O . ASP A 1 250 ? -18.142 7.674 -0.464 1.00 97.44 250 ASP A O 1
ATOM 1892 N N . ILE A 1 251 ? -19.289 7.173 1.402 1.00 97.00 251 ILE A N 1
ATOM 1893 C CA . ILE A 1 251 ? -18.481 7.995 2.311 1.00 97.00 251 ILE A CA 1
ATOM 1894 C C . ILE A 1 251 ? -17.017 7.547 2.314 1.00 97.00 251 ILE A C 1
ATOM 1896 O O . ILE A 1 251 ? -16.107 8.382 2.338 1.00 97.00 251 ILE A O 1
ATOM 1900 N N . ILE A 1 252 ? -16.784 6.232 2.339 1.00 98.06 252 ILE A N 1
ATOM 1901 C CA . ILE A 1 252 ? -15.433 5.669 2.329 1.00 98.06 252 ILE A CA 1
ATOM 1902 C C . ILE A 1 252 ? -14.728 6.079 1.032 1.00 98.06 252 ILE A C 1
ATOM 1904 O O . ILE A 1 252 ? -13.637 6.643 1.082 1.00 98.06 252 ILE A O 1
ATOM 1908 N N . LEU A 1 253 ? -15.366 5.862 -0.119 1.00 98.56 253 LEU A N 1
ATOM 1909 C CA . LEU A 1 253 ? -14.812 6.187 -1.432 1.00 98.56 253 LEU A CA 1
ATOM 1910 C C . LEU A 1 253 ? -14.559 7.696 -1.598 1.00 98.56 253 LEU A C 1
ATOM 1912 O O . LEU A 1 253 ? -13.504 8.089 -2.095 1.00 98.56 253 LEU A O 1
ATOM 1916 N N . GLU A 1 254 ? -15.483 8.551 -1.153 1.00 97.69 254 GLU A N 1
ATOM 1917 C CA . GLU A 1 254 ? -15.315 10.009 -1.182 1.00 97.69 254 GLU A CA 1
ATOM 1918 C C . GLU A 1 254 ? -14.104 10.452 -0.352 1.00 97.69 254 GLU A C 1
ATOM 1920 O O . GLU A 1 254 ? -13.238 11.174 -0.850 1.00 97.69 254 GLU A O 1
ATOM 1925 N N . SER A 1 255 ? -13.991 9.966 0.888 1.00 97.06 255 SER A N 1
ATOM 1926 C CA . SER A 1 255 ? -12.884 10.336 1.773 1.00 97.06 255 SER A CA 1
ATOM 1927 C C . SER A 1 255 ? -11.535 9.812 1.277 1.00 97.06 255 SER A C 1
ATOM 1929 O O . SER A 1 255 ? -10.531 10.501 1.455 1.00 97.06 255 SER A O 1
ATOM 1931 N N . LEU A 1 256 ? -11.483 8.624 0.668 1.00 98.56 256 LEU A N 1
ATOM 1932 C CA . LEU A 1 256 ? -10.253 8.096 0.072 1.00 98.56 256 LEU A CA 1
ATOM 1933 C C . LEU A 1 256 ? -9.810 8.940 -1.121 1.00 98.56 256 LEU A C 1
ATOM 1935 O O . LEU A 1 256 ? -8.641 9.308 -1.205 1.00 98.56 256 LEU A O 1
ATOM 1939 N N . ARG A 1 257 ? -10.746 9.305 -2.005 1.00 98.62 257 ARG A N 1
ATOM 1940 C CA . ARG A 1 257 ? -10.452 10.166 -3.156 1.00 98.62 257 ARG A CA 1
ATOM 1941 C C . ARG A 1 257 ? -9.967 11.545 -2.716 1.00 98.62 257 ARG A C 1
ATOM 1943 O O . ARG A 1 257 ? -9.002 12.045 -3.285 1.00 98.62 257 ARG A O 1
ATOM 1950 N N . ALA A 1 258 ? -10.588 12.133 -1.694 1.00 98.12 258 ALA A N 1
ATOM 1951 C CA . ALA A 1 258 ? -10.167 13.422 -1.151 1.00 98.12 258 ALA A CA 1
ATOM 1952 C C . ALA A 1 258 ? -8.715 13.378 -0.644 1.00 98.12 258 ALA A C 1
ATOM 1954 O O . ALA A 1 258 ? -7.906 14.216 -1.030 1.00 98.12 258 ALA A O 1
ATOM 1955 N N . GLN A 1 259 ? -8.350 12.362 0.145 1.00 98.50 259 GLN A N 1
ATOM 1956 C CA . GLN A 1 259 ? -6.980 12.224 0.656 1.00 98.50 259 GLN A CA 1
ATOM 1957 C C . GLN A 1 259 ? -5.961 11.876 -0.435 1.00 98.50 259 GLN A C 1
ATOM 1959 O O . GLN A 1 259 ? -4.840 12.384 -0.422 1.00 98.50 259 GLN A O 1
ATOM 1964 N N . ALA A 1 260 ? -6.344 11.048 -1.409 1.00 98.69 260 ALA A N 1
ATOM 1965 C CA . ALA A 1 260 ? -5.493 10.734 -2.551 1.00 98.69 260 ALA A CA 1
ATOM 1966 C C . ALA A 1 260 ? -5.208 11.995 -3.382 1.00 98.69 260 ALA A C 1
ATOM 1968 O O . ALA A 1 260 ? -4.070 12.222 -3.786 1.00 98.69 260 ALA A O 1
ATOM 1969 N N . ALA A 1 261 ? -6.210 12.863 -3.556 1.00 98.56 261 ALA A N 1
ATOM 1970 C CA . ALA A 1 261 ? -6.065 14.142 -4.243 1.00 98.56 261 ALA A CA 1
ATOM 1971 C C . ALA A 1 261 ? -5.186 15.160 -3.494 1.00 98.56 261 ALA A C 1
ATOM 1973 O O . ALA A 1 261 ? -4.648 16.053 -4.141 1.00 98.56 261 ALA A O 1
ATOM 1974 N N . GLN A 1 262 ? -5.008 15.021 -2.175 1.00 98.31 262 GLN A N 1
ATOM 1975 C CA . GLN A 1 262 ? -4.054 15.828 -1.397 1.00 98.31 262 GLN A CA 1
ATOM 1976 C C . GLN A 1 262 ? -2.607 15.349 -1.553 1.00 98.31 262 GLN A C 1
ATOM 1978 O O . GLN A 1 262 ? -1.683 16.133 -1.366 1.00 98.31 262 GLN A O 1
ATOM 1983 N N . GLY A 1 263 ? -2.403 14.078 -1.915 1.00 98.62 263 GLY A N 1
ATOM 1984 C CA . GLY A 1 263 ? -1.076 13.474 -2.041 1.00 98.62 263 GLY A CA 1
ATOM 1985 C C . GLY A 1 263 ? -0.707 12.498 -0.925 1.00 98.62 263 GLY A C 1
ATOM 1986 O O . GLY A 1 263 ? 0.471 12.311 -0.663 1.00 98.62 263 GLY A O 1
ATOM 1987 N N . VAL A 1 264 ? -1.671 11.863 -0.251 1.00 98.75 264 VAL A N 1
ATOM 1988 C CA . VAL A 1 264 ? -1.335 10.742 0.646 1.00 98.75 264 VAL A CA 1
ATOM 1989 C C . VAL A 1 264 ? -0.780 9.575 -0.179 1.00 98.75 264 VAL A C 1
ATOM 1991 O O . VAL A 1 264 ? -1.419 9.150 -1.143 1.00 98.75 264 VAL A O 1
ATOM 1994 N N . ASP A 1 265 ? 0.385 9.048 0.196 1.00 98.88 265 ASP A N 1
ATOM 1995 C CA . ASP A 1 265 ? 1.101 8.010 -0.559 1.00 98.88 265 ASP A CA 1
ATOM 1996 C C . ASP A 1 265 ? 0.630 6.598 -0.250 1.00 98.88 265 ASP A C 1
ATOM 1998 O O . ASP A 1 265 ? 0.723 5.716 -1.103 1.00 98.88 265 ASP A O 1
ATOM 2002 N N . TYR A 1 266 ? 0.141 6.356 0.967 1.00 98.88 266 TYR A N 1
ATOM 2003 C CA . TYR A 1 266 ? -0.398 5.053 1.332 1.00 98.88 266 TYR A CA 1
ATOM 2004 C C . TYR A 1 266 ? -1.528 5.126 2.353 1.00 98.88 266 TYR A C 1
ATOM 2006 O O . TYR A 1 266 ? -1.534 5.942 3.276 1.00 98.88 266 TYR A O 1
ATOM 2014 N N . PHE A 1 267 ? -2.483 4.209 2.217 1.00 98.88 267 PHE A N 1
ATOM 2015 C CA . PHE A 1 267 ? -3.601 4.093 3.145 1.00 98.88 267 PHE A CA 1
ATOM 2016 C C . PHE A 1 267 ? -3.533 2.808 3.948 1.00 98.88 267 PHE A C 1
ATOM 2018 O O . PHE A 1 267 ? -3.453 1.716 3.382 1.00 98.88 267 PHE A O 1
ATOM 2025 N N . THR A 1 268 ? -3.677 2.939 5.267 1.00 98.69 268 THR A N 1
ATOM 2026 C CA . THR A 1 268 ? -3.957 1.797 6.131 1.00 98.69 268 THR A CA 1
ATOM 2027 C C . THR A 1 268 ? -5.449 1.464 6.105 1.00 98.69 268 THR A C 1
ATOM 2029 O O . THR A 1 268 ? -6.254 2.109 6.788 1.00 98.69 268 THR A O 1
ATOM 2032 N N . ILE A 1 269 ? -5.826 0.446 5.325 1.00 98.50 269 ILE A N 1
ATOM 2033 C CA . ILE A 1 269 ? -7.220 0.017 5.119 1.00 98.50 269 ILE A CA 1
ATOM 2034 C C . ILE A 1 269 ? -7.467 -1.318 5.817 1.00 98.50 269 ILE A C 1
ATOM 2036 O O . ILE A 1 269 ? -6.868 -2.334 5.481 1.00 98.50 269 ILE A O 1
ATOM 2040 N N . HIS A 1 270 ? -8.388 -1.335 6.777 1.00 98.44 270 HIS A N 1
ATOM 2041 C CA . HIS A 1 270 ? -8.682 -2.505 7.610 1.00 98.44 270 HIS A CA 1
ATOM 2042 C C . HIS A 1 270 ? -9.746 -3.411 6.960 1.00 98.44 270 HIS A C 1
ATOM 2044 O O . HIS A 1 270 ? -10.772 -3.719 7.564 1.00 98.44 270 HIS A O 1
ATOM 2050 N N . ALA A 1 271 ? -9.530 -3.814 5.708 1.00 98.44 271 ALA A N 1
ATOM 2051 C CA . ALA A 1 271 ? -10.469 -4.659 4.963 1.00 98.44 271 ALA A CA 1
ATOM 2052 C C . ALA A 1 271 ? -10.372 -6.157 5.323 1.00 98.44 271 ALA A C 1
ATOM 2054 O O . ALA A 1 271 ? -11.276 -6.913 4.991 1.00 98.44 271 ALA A O 1
ATOM 2055 N N . GLY A 1 272 ? -9.310 -6.591 6.015 1.00 98.06 272 GLY A N 1
ATOM 2056 C CA . GLY A 1 272 ? -9.107 -8.000 6.387 1.00 98.06 272 GLY A CA 1
ATOM 2057 C C . GLY A 1 272 ? -9.920 -8.484 7.594 1.00 98.06 272 GLY A C 1
ATOM 2058 O O . GLY A 1 272 ? -10.049 -9.689 7.815 1.00 98.06 272 GLY A O 1
ATOM 2059 N N . ALA A 1 273 ? -10.480 -7.569 8.389 1.00 97.31 273 ALA A N 1
ATOM 2060 C CA . ALA A 1 273 ? -11.341 -7.920 9.511 1.00 97.31 273 ALA A CA 1
ATOM 2061 C C . ALA A 1 273 ? -12.756 -8.224 8.999 1.00 97.31 273 ALA A C 1
ATOM 2063 O O . ALA A 1 273 ? -13.501 -7.299 8.670 1.00 97.31 273 ALA A O 1
ATOM 2064 N N . LEU A 1 274 ? -13.110 -9.508 8.938 1.00 98.31 274 LEU A N 1
ATOM 2065 C CA . LEU A 1 274 ? -14.404 -9.979 8.451 1.00 98.31 274 LEU A CA 1
ATOM 2066 C C . LEU A 1 274 ? -15.370 -10.315 9.592 1.00 98.31 274 LEU A C 1
ATOM 2068 O O . LEU A 1 274 ? -14.957 -10.580 10.727 1.00 98.31 274 LEU A O 1
ATOM 2072 N N . GLN A 1 275 ? -16.668 -10.334 9.288 1.00 97.44 275 GLN A N 1
ATOM 2073 C CA . GLN A 1 275 ? -17.728 -10.637 10.254 1.00 97.44 275 GLN A CA 1
ATOM 2074 C C . GLN A 1 275 ? -17.540 -12.022 10.903 1.00 97.44 275 GLN A C 1
ATOM 2076 O O . GLN A 1 275 ? -17.702 -12.178 12.115 1.00 97.44 275 GLN A O 1
ATOM 2081 N N . GLU A 1 276 ? -17.126 -13.016 10.119 1.00 96.94 276 GLU A N 1
ATOM 2082 C CA . GLU A 1 276 ? -16.830 -14.382 10.557 1.00 96.94 276 GLU A CA 1
ATOM 2083 C C . GLU A 1 276 ? -15.622 -14.486 11.500 1.00 96.94 276 GLU A C 1
ATOM 2085 O O . GLU A 1 276 ? -15.492 -15.485 12.207 1.00 96.94 276 GLU A O 1
ATOM 2090 N N . HIS A 1 277 ? -14.761 -13.464 11.566 1.00 97.50 277 HIS A N 1
ATOM 2091 C CA . HIS A 1 277 ? -13.614 -13.447 12.477 1.00 97.50 277 HIS A CA 1
ATOM 2092 C C . HIS A 1 277 ? -13.992 -12.986 13.888 1.00 97.50 277 HIS A C 1
ATOM 2094 O O . HIS A 1 277 ? -13.296 -13.308 14.852 1.00 97.50 277 HIS A O 1
ATOM 2100 N N . LEU A 1 278 ? -15.090 -12.236 14.040 1.00 95.44 278 LEU A N 1
ATOM 2101 C CA . LEU A 1 278 ? -15.481 -11.633 15.318 1.00 95.44 278 LEU A CA 1
ATOM 2102 C C . LEU A 1 278 ? -15.665 -12.650 16.462 1.00 95.44 278 LEU A C 1
ATOM 2104 O O . LEU A 1 278 ? -15.223 -12.350 17.576 1.00 95.44 278 LEU A O 1
ATOM 2108 N N . PRO A 1 279 ? -16.234 -13.856 16.242 1.00 96.06 279 PRO A N 1
ATOM 2109 C CA . PRO A 1 279 ? -16.325 -14.874 17.287 1.00 96.06 279 PRO A CA 1
ATOM 2110 C C . PRO A 1 279 ? -14.968 -15.300 17.861 1.00 96.06 279 PRO A C 1
ATOM 2112 O O . PRO A 1 279 ? -14.898 -15.608 19.048 1.00 96.06 279 PRO A O 1
ATOM 2115 N N . TYR A 1 280 ? -13.892 -15.274 17.065 1.00 94.00 280 TYR A N 1
ATOM 2116 C CA . TYR A 1 280 ? -12.549 -15.673 17.511 1.00 94.00 280 TYR A CA 1
ATOM 2117 C C . TYR A 1 280 ? -11.943 -14.698 18.522 1.00 94.00 280 TYR A C 1
ATOM 2119 O O . TYR A 1 280 ? -11.059 -15.067 19.287 1.00 94.00 280 TYR A O 1
ATOM 2127 N N . VAL A 1 281 ? -12.431 -13.457 18.564 1.00 93.69 281 VAL A N 1
ATOM 2128 C CA . VAL A 1 281 ? -11.920 -12.432 19.481 1.00 93.69 281 VAL A CA 1
ATOM 2129 C C . VAL A 1 281 ? -12.519 -12.561 20.886 1.00 93.69 281 VAL A C 1
ATOM 2131 O O . VAL A 1 281 ? -11.985 -11.999 21.840 1.00 93.69 281 VAL A O 1
ATOM 2134 N N . LYS A 1 282 ? -13.617 -13.310 21.045 1.00 89.44 282 LYS A N 1
ATOM 2135 C CA . LYS A 1 282 ? -14.341 -13.436 22.318 1.00 89.44 282 LYS A CA 1
ATOM 2136 C C . LYS A 1 282 ? -13.459 -13.946 23.462 1.00 89.44 282 LYS A C 1
ATOM 2138 O O . LYS A 1 282 ? -13.635 -13.505 24.595 1.00 89.44 282 LYS A O 1
ATOM 2143 N N . ASP A 1 283 ? -12.537 -14.854 23.154 1.00 82.88 283 ASP A N 1
ATOM 2144 C CA . ASP A 1 283 ? -11.692 -15.521 24.147 1.00 82.88 283 ASP A CA 1
ATOM 2145 C C . ASP A 1 283 ? -10.338 -14.819 24.355 1.00 82.88 283 ASP A C 1
ATOM 2147 O O . ASP A 1 283 ? -9.524 -15.275 25.161 1.00 82.88 283 ASP A O 1
ATOM 2151 N N . ARG A 1 284 ? -10.094 -13.691 23.670 1.00 93.62 284 ARG A N 1
ATOM 2152 C CA . ARG A 1 284 ? -8.890 -12.882 23.885 1.00 93.62 284 ARG A CA 1
ATOM 2153 C C . ARG A 1 284 ? -8.891 -12.238 25.263 1.00 93.62 284 ARG A C 1
ATOM 2155 O O . ARG A 1 284 ? -9.911 -11.747 25.745 1.00 93.62 284 ARG A O 1
ATOM 2162 N N . LEU A 1 285 ? -7.704 -12.138 25.851 1.00 92.56 285 LEU A N 1
ATOM 2163 C CA . LEU A 1 285 ? -7.499 -11.450 27.118 1.00 92.56 285 LEU A CA 1
ATOM 2164 C C . LEU A 1 285 ? -7.658 -9.931 26.976 1.00 92.56 285 LEU A C 1
ATOM 2166 O O . LEU A 1 285 ? -8.250 -9.298 27.849 1.00 92.56 285 LEU A O 1
ATOM 2170 N N . ILE A 1 286 ? -7.099 -9.341 25.913 1.00 94.00 286 ILE A N 1
ATOM 2171 C CA . ILE A 1 286 ? -7.102 -7.882 25.698 1.00 94.00 286 ILE A CA 1
ATOM 2172 C C . ILE A 1 286 ? -8.157 -7.478 24.656 1.00 94.00 286 ILE A C 1
ATOM 2174 O O . ILE A 1 286 ? -8.691 -6.369 24.710 1.00 94.00 286 ILE A O 1
ATOM 2178 N N . GLY A 1 287 ? -8.501 -8.379 23.734 1.00 94.69 287 GLY A N 1
ATOM 2179 C CA . GLY A 1 287 ? -9.515 -8.151 22.702 1.00 94.69 287 GLY A CA 1
ATOM 2180 C C . GLY A 1 287 ? -8.950 -7.504 21.434 1.00 94.69 287 GLY A C 1
ATOM 2181 O O . GLY A 1 287 ? -7.869 -7.863 20.960 1.00 94.69 287 GLY A O 1
ATOM 2182 N N . ILE A 1 288 ? -9.701 -6.565 20.850 1.00 97.12 288 ILE A N 1
ATOM 2183 C CA . ILE A 1 288 ? -9.280 -5.802 19.665 1.00 97.12 288 ILE A CA 1
ATOM 2184 C C . ILE A 1 288 ? -8.567 -4.525 20.113 1.00 97.12 288 ILE A C 1
ATOM 2186 O O . ILE A 1 288 ? -9.197 -3.615 20.647 1.00 97.12 288 ILE A O 1
ATOM 2190 N N . VAL A 1 289 ? -7.262 -4.429 19.845 1.00 97.19 289 VAL A N 1
ATOM 2191 C CA . VAL A 1 289 ? -6.455 -3.230 20.156 1.00 97.19 289 VAL A CA 1
ATOM 2192 C C . VAL A 1 289 ? -6.259 -2.291 18.966 1.00 97.19 289 VAL A C 1
ATOM 2194 O O . VAL A 1 289 ? -5.732 -1.188 19.118 1.00 97.19 289 VAL A O 1
ATOM 2197 N N . SER A 1 290 ? -6.670 -2.707 17.766 1.00 96.81 290 SER A N 1
ATOM 2198 C CA . SER A 1 290 ? -6.709 -1.812 16.615 1.00 96.81 290 SER A CA 1
ATOM 2199 C C . SER A 1 290 ? -7.896 -0.868 16.731 1.00 96.81 290 SER A C 1
ATOM 2201 O O . SER A 1 290 ? -9.045 -1.305 16.782 1.00 96.81 290 SER A O 1
ATOM 2203 N N . ARG A 1 291 ? -7.650 0.446 16.723 1.00 94.62 291 ARG A N 1
ATOM 2204 C CA . ARG A 1 291 ? -8.737 1.430 16.657 1.00 94.62 291 ARG A CA 1
ATOM 2205 C C . ARG A 1 291 ? -9.528 1.282 15.353 1.00 94.62 291 ARG A C 1
ATOM 2207 O O . ARG A 1 291 ? -10.748 1.248 15.402 1.00 94.62 291 ARG A O 1
ATOM 2214 N N . GLY A 1 292 ? -8.861 1.140 14.206 1.00 94.38 292 GLY A N 1
ATOM 2215 C CA . GLY A 1 292 ? -9.542 0.910 12.925 1.00 94.38 292 GLY A CA 1
ATOM 2216 C C . GLY A 1 292 ? -10.316 -0.411 12.904 1.00 94.38 292 GLY A C 1
ATOM 2217 O O . GLY A 1 292 ? -11.492 -0.428 12.551 1.00 94.38 292 GLY A O 1
ATOM 2218 N N . GLY A 1 293 ? -9.689 -1.493 13.381 1.00 95.31 293 GLY A N 1
ATOM 2219 C CA . GLY A 1 293 ? -10.327 -2.810 13.478 1.00 95.31 293 GLY A CA 1
ATOM 2220 C C . GLY A 1 293 ? -11.540 -2.832 14.413 1.00 95.31 293 GLY A C 1
ATOM 2221 O O . GLY A 1 293 ? -12.577 -3.382 14.061 1.00 95.31 293 GLY A O 1
ATOM 2222 N N . SER A 1 294 ? -11.458 -2.180 15.577 1.00 96.38 294 SER A N 1
ATOM 2223 C CA . SER A 1 294 ? -12.570 -2.108 16.541 1.00 96.38 294 SER A CA 1
ATOM 2224 C C . SER A 1 294 ? -13.744 -1.266 16.038 1.00 96.38 294 SER A C 1
ATOM 2226 O O . SER A 1 294 ? -14.894 -1.629 16.283 1.00 96.38 294 SER A O 1
ATOM 2228 N N . LEU A 1 295 ? -13.478 -0.183 15.297 1.00 96.50 295 LEU A N 1
ATOM 2229 C CA . LEU A 1 295 ? -14.521 0.603 14.634 1.00 96.50 295 LEU A CA 1
ATOM 2230 C C . LEU A 1 295 ? -15.276 -0.244 13.603 1.00 96.50 295 LEU A C 1
ATOM 2232 O O . LEU A 1 295 ? -16.502 -0.276 13.630 1.00 96.50 295 LEU A O 1
ATOM 2236 N N . LEU A 1 296 ? -14.571 -0.980 12.740 1.00 97.19 296 LEU A N 1
ATOM 2237 C CA . LEU A 1 296 ? -15.224 -1.838 11.744 1.00 97.19 296 LEU A CA 1
ATOM 2238 C C . LEU A 1 296 ? -15.922 -3.045 12.374 1.00 97.19 296 LEU A C 1
ATOM 2240 O O . LEU A 1 296 ? -17.033 -3.373 11.974 1.00 97.19 296 LEU A O 1
ATOM 2244 N N . ALA A 1 297 ? -15.339 -3.656 13.407 1.00 96.88 297 ALA A N 1
ATOM 2245 C CA . ALA A 1 297 ? -15.994 -4.718 14.165 1.00 96.88 297 ALA A CA 1
ATOM 2246 C C . ALA A 1 297 ? -17.328 -4.245 14.756 1.00 96.88 297 ALA A C 1
ATOM 2248 O O . ALA A 1 297 ? -18.348 -4.917 14.610 1.00 96.88 297 ALA A O 1
ATOM 2249 N N . LYS A 1 298 ? -17.345 -3.055 15.372 1.00 96.81 298 LYS A N 1
ATOM 2250 C CA . LYS A 1 298 ? -18.580 -2.457 15.880 1.00 96.81 298 LYS A CA 1
ATOM 2251 C C . LYS A 1 298 ? -19.573 -2.155 14.756 1.00 96.81 298 LYS A C 1
ATOM 2253 O O . LYS A 1 298 ? -20.752 -2.450 14.917 1.00 96.81 298 LYS A O 1
ATOM 2258 N N . TRP A 1 299 ? -19.107 -1.602 13.636 1.00 97.94 299 TRP A N 1
ATOM 2259 C CA . TRP A 1 299 ? -19.955 -1.325 12.476 1.00 97.94 299 TRP A CA 1
ATOM 2260 C C . TRP A 1 299 ? -20.653 -2.596 11.969 1.00 97.94 299 TRP A C 1
ATOM 2262 O O . TRP A 1 299 ? -21.868 -2.582 11.791 1.00 97.94 299 TRP A O 1
ATOM 2272 N N . MET A 1 300 ? -19.912 -3.701 11.824 1.00 98.00 300 MET A N 1
ATOM 2273 C CA . MET A 1 300 ? -20.453 -4.992 11.377 1.00 98.00 300 MET A CA 1
ATOM 2274 C C . MET A 1 300 ? -21.474 -5.567 12.363 1.00 98.00 300 MET A C 1
ATOM 2276 O O . ME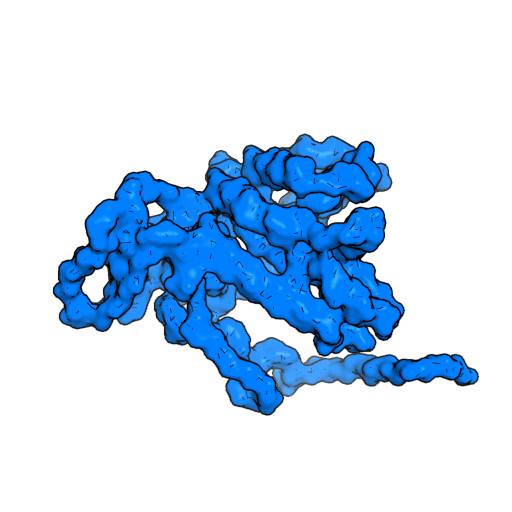T A 1 300 ? -22.483 -6.125 11.945 1.00 98.00 300 MET A O 1
ATOM 2280 N N . ILE A 1 301 ? -21.243 -5.417 13.673 1.00 96.62 301 ILE A N 1
ATOM 2281 C CA . ILE A 1 301 ? -22.191 -5.859 14.709 1.00 96.62 301 ILE A CA 1
ATOM 2282 C C . ILE A 1 301 ? -23.481 -5.035 14.663 1.00 96.62 301 ILE A C 1
ATOM 2284 O O . ILE A 1 301 ? -24.566 -5.604 14.747 1.00 96.62 301 ILE A O 1
ATOM 2288 N N . ASP A 1 302 ? -23.369 -3.711 14.534 1.00 97.19 302 ASP A N 1
ATOM 2289 C CA . ASP A 1 302 ? -24.527 -2.815 14.557 1.00 97.19 302 ASP A CA 1
ATOM 2290 C C . ASP A 1 302 ? -25.415 -2.985 13.303 1.00 97.19 302 ASP A C 1
ATOM 2292 O O . ASP A 1 302 ? -26.633 -2.852 13.409 1.00 97.19 302 ASP A O 1
ATOM 2296 N N . HIS A 1 303 ? -24.828 -3.307 12.141 1.00 97.50 303 HIS A N 1
ATOM 2297 C CA . HIS A 1 303 ? -25.558 -3.506 10.876 1.00 97.50 303 HIS A CA 1
ATOM 2298 C C . HIS A 1 303 ? -25.909 -4.963 10.577 1.00 97.50 303 HIS A C 1
ATOM 2300 O O . HIS A 1 303 ? -26.803 -5.226 9.778 1.00 97.50 303 HIS A O 1
ATOM 2306 N N . ASN A 1 304 ? -25.221 -5.916 11.210 1.00 97.38 304 ASN A N 1
ATOM 2307 C CA . ASN A 1 304 ? -25.251 -7.328 10.833 1.00 97.38 304 ASN A CA 1
ATOM 2308 C C . ASN A 1 304 ? -24.898 -7.552 9.344 1.00 97.38 304 ASN A C 1
ATOM 2310 O O . ASN A 1 304 ? -25.517 -8.365 8.658 1.00 97.38 304 ASN A O 1
ATOM 2314 N N . GLU A 1 305 ? -23.887 -6.828 8.863 1.00 97.94 305 GLU A N 1
ATOM 2315 C CA . GLU A 1 305 ? -23.391 -6.858 7.482 1.00 97.94 305 GLU A CA 1
ATOM 2316 C C . GLU A 1 305 ? -21.869 -7.073 7.447 1.00 97.94 305 GLU A C 1
ATOM 2318 O O . GLU A 1 305 ? -21.171 -6.854 8.441 1.00 97.94 305 GLU A O 1
ATOM 2323 N N . GLN A 1 306 ? -21.350 -7.495 6.289 1.00 98.38 306 GLN A N 1
ATOM 2324 C CA . GLN A 1 306 ? -19.910 -7.659 6.069 1.00 98.38 306 GLN A CA 1
ATOM 2325 C C . GLN A 1 306 ? -19.200 -6.299 5.983 1.00 98.38 306 GLN A C 1
ATOM 2327 O O . GLN A 1 306 ? -19.782 -5.308 5.547 1.00 98.38 306 GLN A O 1
ATOM 2332 N N . ASN A 1 307 ? -17.916 -6.273 6.346 1.00 98.25 307 ASN A N 1
ATOM 2333 C CA . ASN A 1 307 ? -17.044 -5.104 6.278 1.00 98.25 307 ASN A CA 1
ATOM 2334 C C . ASN A 1 307 ? -17.180 -4.357 4.927 1.00 98.25 307 ASN A C 1
ATOM 2336 O O . ASN A 1 307 ? -16.883 -4.936 3.874 1.00 98.25 307 ASN A O 1
ATOM 2340 N N . PRO A 1 308 ? -17.572 -3.067 4.926 1.00 98.19 308 PRO A N 1
ATOM 2341 C CA . PRO A 1 308 ? -17.821 -2.315 3.698 1.00 98.19 308 PRO A CA 1
ATOM 2342 C C . PRO A 1 308 ? -16.539 -2.074 2.891 1.00 98.19 308 PRO A C 1
ATOM 2344 O O . PRO A 1 308 ? -16.592 -1.924 1.674 1.00 98.19 308 PRO A O 1
ATOM 2347 N N . MET A 1 309 ? -15.368 -2.077 3.540 1.00 98.38 309 MET A N 1
ATOM 2348 C CA . MET A 1 309 ? -14.078 -1.964 2.852 1.00 98.38 309 MET A CA 1
ATOM 2349 C C . MET A 1 309 ? -13.670 -3.275 2.168 1.00 98.38 309 MET A C 1
ATOM 2351 O O . MET A 1 309 ? -12.959 -3.233 1.169 1.00 98.38 309 MET A O 1
ATOM 2355 N N . TYR A 1 310 ? -14.128 -4.426 2.673 1.00 98.75 310 TYR A N 1
ATOM 2356 C CA . TYR A 1 310 ? -13.916 -5.727 2.029 1.00 98.75 310 TYR A CA 1
ATOM 2357 C C . TYR A 1 310 ? -14.825 -5.906 0.807 1.00 98.75 310 TYR A C 1
ATOM 2359 O O . TYR A 1 310 ? -14.383 -6.337 -0.260 1.00 98.75 310 TYR A O 1
ATOM 2367 N N . THR A 1 311 ? -16.105 -5.555 0.952 1.00 98.50 311 THR A N 1
ATOM 2368 C CA . THR A 1 311 ? -17.095 -5.676 -0.130 1.00 98.50 311 THR A CA 1
ATOM 2369 C C . THR A 1 311 ? -16.883 -4.638 -1.231 1.00 98.50 311 THR A C 1
ATOM 2371 O O . THR A 1 311 ? -17.118 -4.936 -2.397 1.00 98.50 311 THR A O 1
ATOM 2374 N N . GLY A 1 312 ? -16.393 -3.444 -0.886 1.00 98.56 312 GLY A N 1
ATOM 2375 C CA . GLY A 1 312 ? -16.054 -2.375 -1.828 1.00 98.56 312 GLY A CA 1
ATOM 2376 C C . GLY A 1 312 ? -14.603 -2.365 -2.320 1.00 98.56 312 GLY A C 1
ATOM 2377 O O . GLY A 1 312 ? -14.170 -1.355 -2.875 1.00 98.56 312 GLY A O 1
ATOM 2378 N N . TRP A 1 313 ? -13.833 -3.435 -2.099 1.00 98.81 313 TRP A N 1
ATOM 2379 C CA . TRP A 1 313 ? -12.380 -3.451 -2.318 1.00 98.81 313 TRP A CA 1
ATOM 2380 C C . TRP A 1 313 ? -11.960 -3.046 -3.736 1.00 98.81 313 TRP A C 1
ATOM 2382 O O . TRP A 1 313 ? -11.033 -2.258 -3.904 1.00 98.81 313 TRP A O 1
ATOM 2392 N N . GLU A 1 314 ? -12.655 -3.526 -4.768 1.00 98.56 314 GLU A N 1
ATOM 2393 C CA . GLU A 1 314 ? -12.336 -3.216 -6.164 1.00 98.56 314 GLU A CA 1
ATOM 2394 C C . GLU A 1 314 ? -12.527 -1.728 -6.478 1.00 98.56 314 GLU A C 1
ATOM 2396 O O . GLU A 1 314 ? -11.693 -1.146 -7.171 1.00 98.56 314 GLU A O 1
ATOM 2401 N N . ALA A 1 315 ? -13.574 -1.105 -5.928 1.00 98.75 315 ALA A N 1
ATOM 2402 C CA . ALA A 1 315 ? -13.823 0.327 -6.080 1.00 98.75 315 ALA A CA 1
ATOM 2403 C C . ALA A 1 315 ? -12.774 1.165 -5.329 1.00 98.75 315 ALA A C 1
ATOM 2405 O O . ALA A 1 315 ? -12.369 2.226 -5.802 1.00 98.75 315 ALA A O 1
ATOM 2406 N N . ILE A 1 316 ? -12.295 0.675 -4.181 1.00 98.88 316 ILE A N 1
ATOM 2407 C CA . ILE A 1 316 ? -11.169 1.281 -3.459 1.00 98.88 316 ILE A CA 1
ATOM 2408 C C . ILE A 1 316 ? -9.890 1.192 -4.303 1.00 98.88 316 ILE A C 1
ATOM 2410 O O . ILE A 1 316 ? -9.192 2.195 -4.446 1.00 98.88 316 ILE A O 1
ATOM 2414 N N . CYS A 1 317 ? -9.609 0.031 -4.906 1.00 98.81 317 CYS A N 1
ATOM 2415 C CA . CYS A 1 317 ? -8.462 -0.143 -5.799 1.00 98.81 317 CYS A CA 1
ATOM 2416 C C . CYS A 1 317 ? -8.514 0.837 -6.978 1.00 98.81 317 CYS A C 1
ATOM 2418 O O . CYS A 1 317 ? -7.492 1.429 -7.311 1.00 98.81 317 CYS A O 1
ATOM 2420 N N . ASP A 1 318 ? -9.689 1.050 -7.581 1.00 98.62 318 ASP A N 1
ATOM 2421 C CA . ASP A 1 318 ? -9.846 1.998 -8.690 1.00 98.62 318 ASP A CA 1
ATOM 2422 C C . ASP A 1 318 ? -9.438 3.424 -8.286 1.00 98.62 318 ASP A C 1
ATOM 2424 O O . ASP A 1 318 ? -8.667 4.066 -8.998 1.00 98.62 318 ASP A O 1
ATOM 2428 N N . ILE A 1 319 ? -9.850 3.885 -7.099 1.00 98.62 319 ILE A N 1
ATOM 2429 C CA . ILE A 1 319 ? -9.455 5.201 -6.568 1.00 98.62 319 ILE A CA 1
ATOM 2430 C C . ILE A 1 319 ? -7.956 5.266 -6.283 1.00 98.62 319 ILE A C 1
ATOM 2432 O O . ILE A 1 319 ? -7.303 6.256 -6.602 1.00 98.62 319 ILE A O 1
ATOM 2436 N N . MET A 1 320 ? -7.392 4.230 -5.668 1.00 98.75 320 MET A N 1
ATOM 2437 C CA . MET A 1 320 ? -5.971 4.219 -5.319 1.00 98.75 320 MET A CA 1
ATOM 2438 C C . MET A 1 320 ? -5.084 4.217 -6.565 1.00 98.75 320 MET A C 1
ATOM 2440 O O . MET A 1 320 ? -4.112 4.972 -6.631 1.00 98.75 320 MET A O 1
ATOM 2444 N N . ARG A 1 321 ? -5.481 3.464 -7.596 1.00 98.50 321 ARG A N 1
ATOM 2445 C CA . ARG A 1 321 ? -4.820 3.430 -8.902 1.00 98.50 321 ARG A CA 1
ATOM 2446 C C . ARG A 1 321 ? -4.808 4.795 -9.587 1.00 98.50 321 ARG A C 1
ATOM 2448 O O . ARG A 1 321 ? -3.812 5.135 -10.215 1.00 98.50 321 ARG A O 1
ATOM 2455 N N . GLU A 1 322 ? -5.879 5.589 -9.474 1.00 98.56 322 GLU A N 1
ATOM 2456 C CA . GLU A 1 322 ? -5.960 6.922 -10.098 1.00 98.56 322 GLU A CA 1
ATOM 2457 C C . GLU A 1 322 ? -4.796 7.840 -9.686 1.00 98.56 322 GLU A C 1
ATOM 2459 O O . GLU A 1 322 ? -4.413 8.714 -10.470 1.00 98.56 322 GLU A O 1
ATOM 2464 N N . TYR A 1 323 ? -4.224 7.648 -8.494 1.00 98.75 323 TYR A N 1
ATOM 2465 C CA . TYR A 1 323 ? -3.210 8.527 -7.903 1.00 98.75 323 TYR A CA 1
ATOM 2466 C C . TYR A 1 323 ? -1.879 7.838 -7.569 1.00 98.75 323 TYR A C 1
ATOM 2468 O O . TYR A 1 323 ? -0.956 8.539 -7.165 1.00 98.75 323 TYR A O 1
ATOM 2476 N N . ASP A 1 324 ? -1.762 6.523 -7.776 1.00 98.75 324 ASP A N 1
ATOM 2477 C CA . ASP A 1 324 ? -0.633 5.691 -7.319 1.00 98.75 324 ASP A CA 1
ATOM 2478 C C . ASP A 1 324 ? -0.488 5.649 -5.786 1.00 98.75 324 ASP A C 1
ATOM 2480 O O . ASP A 1 324 ? 0.592 5.812 -5.218 1.00 98.75 324 ASP A O 1
ATOM 2484 N N . VAL A 1 325 ? -1.617 5.462 -5.092 1.00 98.88 325 VAL A N 1
ATOM 2485 C CA . VAL A 1 325 ? -1.625 5.256 -3.637 1.00 98.88 325 VAL A CA 1
ATOM 2486 C C . VAL A 1 325 ? -1.360 3.786 -3.328 1.00 98.88 325 VAL A C 1
ATOM 2488 O O . VAL A 1 325 ? -2.069 2.904 -3.804 1.00 98.88 325 VAL A O 1
ATOM 2491 N N . THR A 1 326 ? -0.381 3.515 -2.470 1.00 98.88 326 THR A N 1
ATOM 2492 C CA . THR A 1 326 ? -0.019 2.160 -2.041 1.00 98.88 326 THR A CA 1
ATOM 2493 C C . THR A 1 326 ? -0.958 1.647 -0.941 1.00 98.88 326 THR A C 1
ATOM 2495 O O . THR A 1 326 ? -1.326 2.373 -0.013 1.00 98.88 326 THR A O 1
ATOM 2498 N N . PHE A 1 327 ? -1.329 0.366 -0.989 1.00 98.81 327 PHE A N 1
ATOM 2499 C CA . PHE A 1 327 ? -2.033 -0.279 0.121 1.00 98.81 327 PHE A CA 1
ATOM 2500 C C . PHE A 1 327 ? -1.095 -0.613 1.281 1.00 98.81 327 PHE A C 1
ATOM 2502 O O . PHE A 1 327 ? -0.104 -1.321 1.124 1.00 98.81 327 PHE A O 1
ATOM 2509 N N . SER A 1 328 ? -1.496 -0.206 2.482 1.00 98.62 328 SER A N 1
ATOM 2510 C CA . SER A 1 328 ? -1.096 -0.838 3.735 1.00 98.62 328 SER A CA 1
ATOM 2511 C C . SER A 1 328 ? -2.322 -1.590 4.260 1.00 98.62 328 SER A C 1
ATOM 2513 O O . SER A 1 328 ? -3.228 -1.004 4.849 1.00 98.62 328 SER A O 1
ATOM 2515 N N . ILE A 1 329 ? -2.459 -2.883 3.959 1.00 98.38 329 ILE A N 1
ATOM 2516 C CA . ILE A 1 329 ? -3.663 -3.617 4.383 1.00 98.38 329 ILE A CA 1
ATOM 2517 C C . ILE A 1 329 ? -3.566 -3.859 5.896 1.00 98.38 329 ILE A C 1
ATOM 2519 O O . ILE A 1 329 ? -2.662 -4.541 6.372 1.00 98.38 329 ILE A O 1
ATOM 2523 N N . GLY A 1 330 ? -4.454 -3.213 6.652 1.00 96.75 330 GLY A N 1
ATOM 2524 C CA . GLY A 1 330 ? -4.336 -3.052 8.097 1.00 96.75 330 GLY A CA 1
ATOM 2525 C C . GLY A 1 330 ? -4.614 -4.329 8.885 1.00 96.75 330 GLY A C 1
ATOM 2526 O O . GLY A 1 330 ? -5.506 -5.103 8.548 1.00 96.75 330 GLY A O 1
ATOM 2527 N N . ASP A 1 331 ? -3.898 -4.479 9.994 1.00 96.56 331 ASP A N 1
ATOM 2528 C CA . ASP A 1 331 ? -3.996 -5.580 10.951 1.00 96.56 331 ASP A CA 1
ATOM 2529 C C . ASP A 1 331 ? -5.048 -5.288 12.043 1.00 96.56 331 ASP A C 1
ATOM 2531 O O . ASP A 1 331 ? -4.762 -5.037 13.222 1.00 96.56 331 ASP A O 1
ATOM 2535 N N . GLY A 1 332 ? -6.319 -5.263 11.637 1.00 97.00 332 GLY A N 1
ATOM 2536 C CA . GLY A 1 332 ? -7.464 -4.964 12.496 1.00 97.00 332 GLY A CA 1
ATOM 2537 C C . GLY A 1 332 ? -7.589 -5.874 13.715 1.00 97.00 332 GLY A C 1
ATOM 2538 O O . GLY A 1 332 ? -8.034 -5.419 14.769 1.00 97.00 332 GLY A O 1
ATOM 2539 N N . LEU A 1 333 ? -7.141 -7.118 13.605 1.00 97.62 333 LEU A N 1
ATOM 2540 C CA . LEU A 1 333 ? -7.165 -8.149 14.633 1.00 97.62 333 LEU A CA 1
ATOM 2541 C C . LEU A 1 333 ? -5.760 -8.492 15.140 1.00 97.62 333 LEU A C 1
ATOM 2543 O O . LEU A 1 333 ? -5.565 -9.573 15.693 1.00 97.62 333 LEU A O 1
ATOM 2547 N N . ARG A 1 334 ? -4.776 -7.589 15.056 1.00 97.25 334 ARG A N 1
ATOM 2548 C CA . ARG A 1 334 ? -3.473 -7.814 15.709 1.00 97.25 334 ARG A CA 1
ATOM 2549 C C . ARG A 1 334 ? -3.603 -8.068 17.225 1.00 97.25 334 ARG A C 1
ATOM 2551 O O . ARG A 1 334 ? -4.519 -7.529 17.861 1.00 97.25 334 ARG A O 1
ATOM 2558 N N . PRO A 1 335 ? -2.693 -8.850 17.831 1.00 94.38 335 PRO A N 1
ATOM 2559 C CA . PRO A 1 335 ? -2.713 -9.119 19.264 1.00 94.38 335 PRO A CA 1
ATOM 2560 C C . PRO A 1 335 ? -2.284 -7.896 20.085 1.00 94.38 335 PRO A C 1
ATOM 2562 O O . PRO A 1 335 ? -1.320 -7.208 19.753 1.00 94.38 335 PRO A O 1
ATOM 2565 N N . GLY A 1 336 ? -2.976 -7.650 21.200 1.00 93.50 336 GLY A N 1
ATOM 2566 C CA . GLY A 1 336 ? -2.618 -6.601 22.165 1.00 93.50 336 GLY A CA 1
ATOM 2567 C C . GLY A 1 336 ? -1.541 -6.999 23.172 1.00 93.50 336 GLY A C 1
ATOM 2568 O O . GLY A 1 336 ? -1.032 -6.154 23.905 1.00 93.50 336 GLY A O 1
ATOM 2569 N N . GLY A 1 337 ? -1.215 -8.288 23.236 1.00 87.19 337 GLY A N 1
ATOM 2570 C CA . GLY A 1 337 ? -0.273 -8.852 24.191 1.00 87.19 337 GLY A CA 1
ATOM 2571 C C . GLY A 1 337 ? -0.003 -10.326 23.911 1.00 87.19 337 GLY A C 1
ATOM 2572 O O . GLY A 1 337 ? -0.669 -10.948 23.087 1.00 87.19 337 GLY A O 1
ATOM 2573 N N . LEU A 1 338 ? 0.980 -10.887 24.618 1.00 87.19 338 LEU A N 1
ATOM 2574 C CA . LEU A 1 338 ? 1.495 -12.239 24.364 1.00 87.19 338 LEU A CA 1
ATOM 2575 C C . LEU A 1 338 ? 0.442 -13.348 24.496 1.00 87.19 338 LEU A C 1
ATOM 2577 O O . LEU A 1 338 ? 0.572 -14.372 23.839 1.00 87.19 338 LEU A O 1
ATOM 2581 N N . ALA A 1 339 ? -0.577 -13.158 25.339 1.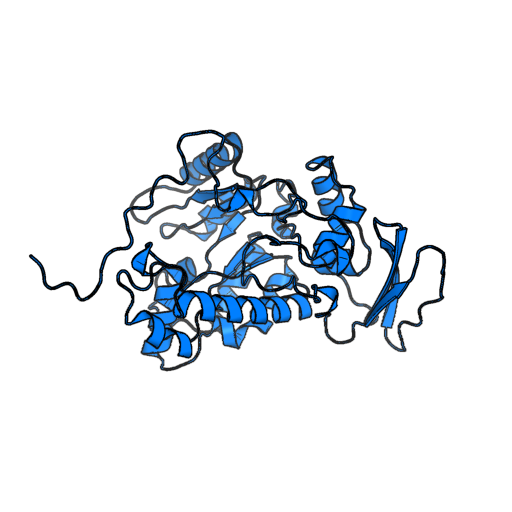00 86.81 339 ALA A N 1
ATOM 2582 C CA . ALA A 1 339 ? -1.641 -14.146 25.533 1.00 86.81 339 ALA A CA 1
ATOM 2583 C C . ALA A 1 339 ? -2.522 -14.332 24.285 1.00 86.81 339 ALA A C 1
ATOM 2585 O O . ALA A 1 339 ? -3.062 -15.415 24.091 1.00 86.81 339 ALA A O 1
ATOM 2586 N N . ASP A 1 340 ? -2.621 -13.300 23.443 1.00 89.62 340 ASP A N 1
ATOM 2587 C CA . ASP A 1 340 ? -3.465 -13.286 22.244 1.00 89.62 340 ASP A CA 1
ATOM 2588 C C . ASP A 1 340 ? -2.632 -13.493 20.960 1.00 89.62 340 ASP A C 1
ATOM 2590 O O . ASP A 1 340 ? -3.159 -13.426 19.852 1.00 89.62 340 ASP A O 1
ATOM 2594 N N . ALA A 1 341 ? -1.310 -13.675 21.083 1.00 88.12 341 ALA A N 1
ATOM 2595 C CA . ALA A 1 341 ? -0.393 -13.701 19.948 1.00 88.12 341 ALA A CA 1
ATOM 2596 C C . ALA A 1 341 ? -0.462 -15.020 19.167 1.00 88.12 341 ALA A C 1
ATOM 2598 O O . ALA A 1 341 ? -0.393 -16.100 19.746 1.00 88.12 341 ALA A O 1
ATOM 2599 N N . THR A 1 342 ? -0.476 -14.921 17.836 1.00 88.25 342 THR A N 1
ATOM 2600 C CA . THR A 1 342 ? -0.586 -16.056 16.900 1.00 88.25 342 THR A CA 1
ATOM 2601 C C . THR A 1 342 ? -1.876 -16.859 17.104 1.00 88.25 342 THR A C 1
ATOM 2603 O O . THR A 1 342 ? -1.904 -18.077 16.940 1.00 88.25 342 THR A O 1
ATOM 2606 N N . ASP A 1 343 ? -2.954 -16.181 17.500 1.00 88.94 343 ASP A N 1
ATOM 2607 C CA . ASP A 1 343 ? -4.259 -16.802 17.691 1.00 88.94 343 ASP A CA 1
ATOM 2608 C C . ASP A 1 343 ? -5.042 -16.944 16.374 1.00 88.94 343 ASP A C 1
ATOM 2610 O O . ASP A 1 343 ? -4.634 -16.493 15.299 1.00 88.94 343 ASP A O 1
ATOM 2614 N N . GLN A 1 344 ? -6.210 -17.581 16.461 1.00 93.44 344 GLN A N 1
ATOM 2615 C CA . GLN A 1 344 ? -7.060 -17.829 15.299 1.00 93.44 344 GLN A CA 1
ATOM 2616 C C . GLN A 1 344 ? -7.561 -16.535 14.642 1.00 93.44 344 GLN A C 1
ATOM 2618 O O . GLN A 1 344 ? -7.629 -16.473 13.418 1.00 93.44 344 GLN A O 1
ATOM 2623 N N . ALA A 1 345 ? -7.882 -15.498 15.425 1.00 95.44 345 ALA A N 1
ATOM 2624 C CA . ALA A 1 345 ? -8.350 -14.220 14.892 1.00 95.44 345 ALA A CA 1
ATOM 2625 C C . ALA A 1 345 ? -7.268 -13.523 14.051 1.00 95.44 345 ALA A C 1
ATOM 2627 O O . ALA A 1 345 ? -7.554 -13.057 12.948 1.00 95.44 345 ALA A O 1
ATOM 2628 N N . GLN A 1 346 ? -6.024 -13.496 14.541 1.00 95.50 346 GLN A N 1
ATOM 2629 C CA . GLN A 1 346 ? -4.893 -12.911 13.824 1.00 95.50 346 GLN A CA 1
ATOM 2630 C C . GLN A 1 346 ? -4.607 -13.664 12.519 1.00 95.50 346 GLN A C 1
ATOM 2632 O O . GLN A 1 346 ? -4.416 -13.042 11.475 1.00 95.50 346 GLN A O 1
ATOM 2637 N N . LEU A 1 347 ? -4.564 -14.998 12.568 1.00 93.38 347 LEU A N 1
ATOM 2638 C CA . LEU A 1 347 ? -4.236 -15.811 11.396 1.00 93.38 347 LEU A CA 1
ATOM 2639 C C . LEU A 1 347 ? -5.350 -15.786 10.339 1.00 93.38 347 LEU A C 1
ATOM 2641 O O . LEU A 1 347 ? -5.046 -15.745 9.149 1.00 93.38 347 LEU A O 1
ATOM 2645 N N . ALA A 1 348 ? -6.621 -15.754 10.752 1.00 95.94 348 ALA A N 1
ATOM 2646 C CA . ALA A 1 348 ? -7.753 -15.640 9.831 1.00 95.94 348 ALA A CA 1
ATOM 2647 C C . ALA A 1 348 ? -7.747 -14.301 9.073 1.00 95.94 348 ALA A C 1
ATOM 2649 O O . ALA A 1 348 ? -7.902 -14.276 7.848 1.00 95.94 348 ALA A O 1
ATOM 2650 N N . GLU A 1 349 ? -7.484 -13.191 9.775 1.00 98.19 349 GLU A N 1
ATOM 2651 C CA . GLU A 1 349 ? -7.282 -11.898 9.119 1.00 98.19 349 GLU A CA 1
ATOM 2652 C C . GLU A 1 349 ? -6.089 -11.959 8.163 1.00 98.19 349 GLU A C 1
ATOM 2654 O O . GLU A 1 349 ? -6.242 -11.580 7.008 1.00 98.19 349 GLU A O 1
ATOM 2659 N N . LEU A 1 350 ? -4.942 -12.503 8.586 1.00 96.19 350 LEU A N 1
ATOM 2660 C CA . LEU A 1 350 ? -3.751 -12.613 7.737 1.00 96.19 350 LEU A CA 1
ATOM 2661 C C . LEU A 1 350 ? -4.019 -13.376 6.427 1.00 96.19 350 LEU A C 1
ATOM 2663 O O . LEU A 1 350 ? -3.561 -12.944 5.369 1.00 96.19 350 LEU A O 1
ATOM 2667 N N . CYS A 1 351 ? -4.784 -14.471 6.469 1.00 95.56 351 CYS A N 1
ATOM 2668 C CA . CYS A 1 351 ? -5.216 -15.180 5.261 1.00 95.56 351 CYS A CA 1
ATOM 2669 C C . CYS A 1 351 ? -6.049 -14.280 4.335 1.00 95.56 351 CYS A C 1
ATOM 2671 O O . CYS A 1 351 ? -5.833 -14.275 3.123 1.00 95.56 351 CYS A O 1
ATOM 2673 N N . THR A 1 352 ? -6.950 -13.483 4.909 1.00 98.44 352 THR A N 1
ATOM 2674 C CA . THR A 1 352 ? -7.776 -12.522 4.164 1.00 98.44 352 THR A CA 1
ATOM 2675 C C . THR A 1 352 ? -6.932 -11.400 3.560 1.00 98.44 352 THR A C 1
ATOM 2677 O O . THR A 1 352 ? -7.164 -11.007 2.420 1.00 98.44 352 THR A O 1
ATOM 2680 N N . LEU A 1 353 ? -5.907 -10.907 4.267 1.00 98.25 353 LEU A N 1
ATOM 2681 C CA . LEU A 1 353 ? -4.967 -9.926 3.711 1.00 98.25 353 LEU A CA 1
ATOM 2682 C C . LEU A 1 353 ? -4.278 -10.477 2.456 1.00 98.25 353 LEU A C 1
ATOM 2684 O O . LEU A 1 353 ? -4.153 -9.751 1.476 1.00 98.25 353 LEU A O 1
ATOM 2688 N N . GLY A 1 354 ? -3.903 -11.762 2.458 1.00 96.19 354 GLY A N 1
ATOM 2689 C CA . GLY A 1 354 ? -3.355 -12.444 1.283 1.00 96.19 354 GLY A CA 1
ATOM 2690 C C . GLY A 1 354 ? -4.310 -12.421 0.086 1.00 96.19 354 GLY A C 1
ATOM 2691 O O . GLY A 1 354 ? -3.910 -12.008 -0.999 1.00 96.19 354 GLY A O 1
ATOM 2692 N N . GLU A 1 355 ? -5.582 -12.780 0.287 1.00 98.00 355 GLU A N 1
ATOM 2693 C CA . GLU A 1 355 ? -6.626 -12.687 -0.750 1.00 98.00 355 GLU A CA 1
ATOM 2694 C C . GLU A 1 355 ? -6.762 -11.253 -1.298 1.00 98.00 355 GLU A C 1
ATOM 2696 O O . GLU A 1 355 ? -6.784 -11.034 -2.513 1.00 98.00 355 GLU A O 1
ATOM 2701 N N . LEU A 1 356 ? -6.815 -10.262 -0.405 1.00 98.75 356 LEU A N 1
ATOM 2702 C CA . L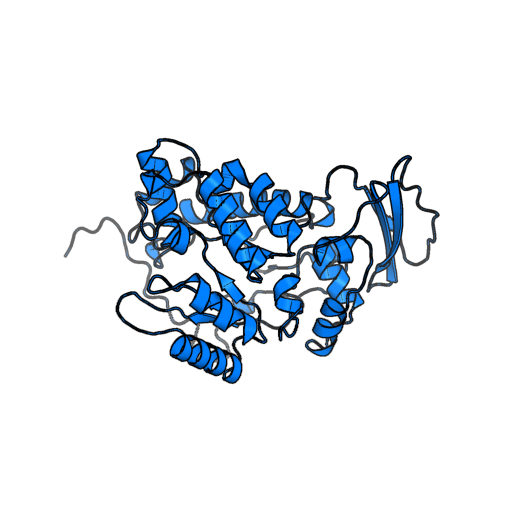EU A 1 356 ? -6.954 -8.850 -0.761 1.00 98.75 356 LEU A CA 1
ATOM 2703 C C . LEU A 1 356 ? -5.737 -8.318 -1.527 1.00 98.75 356 LEU A C 1
ATOM 2705 O O . LEU A 1 356 ? -5.909 -7.536 -2.464 1.00 98.75 356 LEU A O 1
ATOM 2709 N N . THR A 1 357 ? -4.526 -8.776 -1.192 1.00 98.50 357 THR A N 1
ATOM 2710 C CA . THR A 1 357 ? -3.306 -8.493 -1.961 1.00 98.50 357 THR A CA 1
ATOM 2711 C C . THR A 1 357 ? -3.425 -9.016 -3.392 1.00 98.50 357 THR A C 1
ATOM 2713 O O . THR A 1 357 ? -3.167 -8.270 -4.335 1.00 98.50 357 THR A O 1
ATOM 2716 N N . GLU A 1 358 ? -3.885 -10.256 -3.589 1.00 98.00 358 GLU A N 1
ATOM 2717 C CA . GLU A 1 358 ? -4.091 -10.786 -4.941 1.00 98.00 358 GLU A CA 1
ATOM 2718 C C . GLU A 1 358 ? -5.122 -9.961 -5.726 1.00 98.00 358 GLU A C 1
ATOM 2720 O O . GLU A 1 358 ? -4.978 -9.750 -6.932 1.00 98.00 358 GLU A O 1
ATOM 2725 N N . ARG A 1 359 ? -6.201 -9.515 -5.070 1.00 98.56 359 ARG A N 1
ATOM 2726 C CA . ARG A 1 359 ? -7.241 -8.676 -5.690 1.00 98.56 359 ARG A CA 1
ATOM 2727 C C . ARG A 1 359 ? -6.699 -7.293 -6.071 1.00 98.56 359 ARG A C 1
ATOM 2729 O O . ARG A 1 359 ? -6.962 -6.846 -7.184 1.00 98.56 359 ARG A O 1
ATOM 2736 N N . ALA A 1 360 ? -5.889 -6.666 -5.215 1.00 98.75 360 ALA A N 1
ATOM 2737 C CA . ALA A 1 360 ? -5.243 -5.380 -5.497 1.00 98.75 360 ALA A CA 1
ATOM 2738 C C . ALA A 1 360 ? -4.263 -5.470 -6.682 1.00 98.75 360 ALA A C 1
ATOM 2740 O O . ALA A 1 360 ? -4.338 -4.669 -7.615 1.00 98.75 360 ALA A O 1
ATOM 2741 N N . TRP A 1 361 ? -3.449 -6.529 -6.744 1.00 98.56 361 TRP A N 1
ATOM 2742 C CA . TRP A 1 361 ? -2.525 -6.753 -7.860 1.00 98.56 361 TRP A CA 1
ATOM 2743 C C . TRP A 1 361 ? -3.222 -6.921 -9.215 1.00 98.56 361 TRP A C 1
ATOM 2745 O O . TRP A 1 361 ? -2.695 -6.442 -10.227 1.00 98.56 361 TRP A O 1
ATOM 2755 N N . ARG A 1 362 ? -4.416 -7.536 -9.246 1.00 98.44 362 ARG A N 1
ATOM 2756 C CA . ARG A 1 362 ? -5.269 -7.613 -10.452 1.00 98.44 362 ARG A CA 1
ATOM 2757 C C . ARG A 1 362 ? -5.837 -6.249 -10.861 1.00 98.44 362 ARG A C 1
ATOM 2759 O O . ARG A 1 362 ? -6.285 -6.086 -11.989 1.00 98.44 362 ARG A O 1
ATOM 2766 N N . LYS A 1 363 ? -5.811 -5.255 -9.976 1.00 98.06 363 LYS A N 1
ATOM 2767 C CA . LYS A 1 363 ? -6.214 -3.869 -10.259 1.00 98.06 363 LYS A CA 1
ATOM 2768 C C . LYS A 1 363 ? -5.014 -2.941 -10.475 1.00 98.06 363 LYS A C 1
ATOM 2770 O O . LYS A 1 363 ? -5.211 -1.755 -10.701 1.00 98.06 363 LYS A O 1
ATOM 2775 N N . GLY A 1 364 ? -3.791 -3.480 -10.458 1.00 97.44 364 GLY A N 1
ATOM 2776 C CA . GLY A 1 364 ? -2.568 -2.710 -10.685 1.00 97.44 364 GLY A CA 1
ATOM 2777 C C . GLY A 1 364 ? -2.141 -1.846 -9.498 1.00 97.44 364 GLY A C 1
ATOM 2778 O O . GLY A 1 364 ? -1.390 -0.901 -9.715 1.00 97.44 364 GLY A O 1
ATOM 2779 N N . VAL A 1 365 ? -2.595 -2.156 -8.278 1.00 96.88 365 VAL A N 1
ATOM 2780 C CA . VAL A 1 365 ? -2.262 -1.423 -7.041 1.00 96.88 365 VAL A CA 1
ATOM 2781 C C . VAL A 1 365 ? -1.365 -2.252 -6.133 1.00 96.88 365 VAL A C 1
ATOM 2783 O O . VAL A 1 365 ? -1.591 -3.484 -6.051 1.00 96.88 365 VAL A O 1
#

pLDDT: mean 89.17, std 14.34, range [43.06, 98.88]

Radius of gyration: 21.91 Å; chains: 1; bounding box: 51×52×76 Å

Foldseek 3Di:
DDPDPDDDDPPPDDCDPDPPRDDVVVQQDQQDQDFFQRRQRQGDSVVDPPDDDRDSAFLQVQAAPLKDKDKAQLPDDDDDDLDPQWDKAWDAAPVNIIMIMTDGPPDDAQALLSCLLSVHQDPLLCLQCVVQVVDDSRSSSRCSPRVQKHWLWFVLLVVAQARIHMDGSNGDDAAEAEDEAEQVDDDLVVRLVVQVVCVVVRHQEYEYAYQDDPPLVSLLSSSNSHHHAYEYAQVSVLPRVHPLLPDALVSVLVSLLSSSNSPHREYAAQLLQWQVLQVQQPPAPVGFPDPNLVSQNVNCVVVVDIRRCNVCVLSSLVSCSVGNHHYPHHQRGAHPDDRCHPGPSRVSSVVSVVVSSSSSSNSSD

Sequence (365 aa):
MSDRSYNLPPLGQNPSSTAAGTTPGCFANAPQIAPGVEGRYTFSSPDTPGMPEPSSKTAWDFLPEGWVSCEFAADVKRRFDSGEGNQGHQFQQADGTWRCVGAPAGFQPITQLEHARLGNITPEMTRVAEREAHLTPAQVRDEVAAGRMVIPANKVHLSYQLDPMAIGRASKTKVNANMGASPVSSGTDEEVIKLKWAERWGADTVMDLSTGGNLDECRDAIIQNSTVPIGTVPIYSMIIGRKLYDLNLDIILESLRAQAAQGVDYFTIHAGALQEHLPYVKDRLIGIVSRGGSLLAKWMIDHNEQNPMYTGWEAICDIMREYDVTFSIGDGLRPGGLADATDQAQLAELCTLGELTERAWRKGV